Protein AF-A0A344J7P1-F1 (afdb_monomer)

Nearest PDB structures (foldseek):
  7aal-assembly1_B  TM=1.436E-01  e=4.044E+00  Homo sapiens
  2efl-assembly1_A-2  TM=1.729E-01  e=7.482E+00  Homo sapiens

Foldseek 3Di:
DDDDDDDDPVLVVLLVVLVVLLLVLLLVCLVVVFLQSLLVSVLSVLCNVLSVVVSVVPVVSVVVSVVSNVVSVVCSVPLVSLVCSLCVLLVVLLVLLCLQVVQLDPPHQGLQLLLVCLLVVHPSVPPDPVVSVVSSVVSVVSSVLSVVLSVVSLLLQQQEPPSHDCNVVVHHHPHHDYSNVSSCCRSPVSVVVVVVVVVVVVVVVCVVPPPSAPDVVRVVVSSPVSDPVCVVVSRD

Mean predicted aligned error: 6.34 Å

Secondary structure (DSSP, 8-state):
-PPPPPPPHHHHHHHHHHHHHHHHHHHHHHHTT-HHHHHHHHHHHHHHHHHHHHHTT-HHHHHHHHHHHHHHHHTTT-THHHHHHHHHHHHHHHHHHHHHHGGGSTTSPPHHHHHHHHHHTS-GGGS-HHHHHHHHHHHHHHHHHHHHHHHHHHHHHHHEETTSHHHHTT---SS-EEHHHHHHIIIIIHHHHHHHHHHHHHHHHHHHSTTS-S-HHHHHHHHHTTHHHHHHHTT-

Solvent-accessible surface area (backbone atoms only — not comparable to full-atom values): 12633 Å² total; per-residue (Å²): 134,83,82,75,79,77,80,55,74,66,62,68,51,45,47,61,52,32,53,51,48,23,46,54,29,44,43,47,13,54,68,70,70,33,44,53,43,32,31,49,21,55,49,32,48,52,47,48,75,34,46,65,46,46,72,66,64,35,65,69,44,51,49,52,51,51,52,50,51,50,52,35,63,74,40,23,88,38,76,66,51,56,53,54,65,55,43,45,58,26,54,52,26,46,50,51,17,48,62,36,45,61,21,68,40,89,98,46,71,22,49,46,32,51,53,50,17,62,72,67,75,43,62,64,89,72,46,55,70,68,58,46,51,50,25,41,52,49,30,51,50,51,19,49,50,24,45,52,51,18,51,50,44,45,50,42,33,34,20,16,39,80,83,11,54,29,46,74,70,75,38,83,48,94,64,71,39,47,45,58,62,40,38,48,44,64,68,45,46,52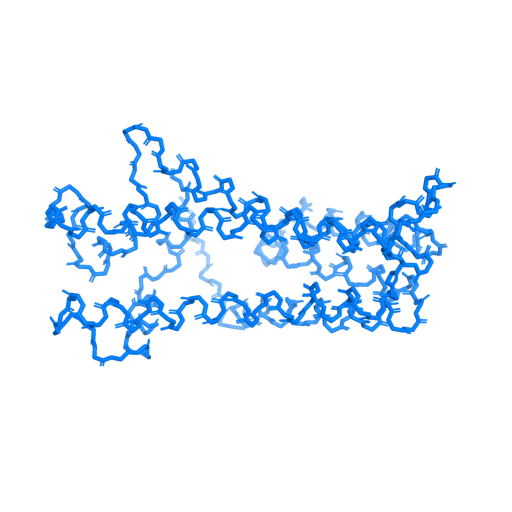,57,51,51,54,51,48,53,51,52,56,47,50,54,50,47,50,70,76,47,68,88,76,61,90,46,71,67,54,48,53,52,54,60,63,68,58,44,76,66,50,68,70,49,63,82,111

Structure (mmCIF, N/CA/C/O backbone):
data_AF-A0A344J7P1-F1
#
_entry.id   AF-A0A344J7P1-F1
#
loop_
_atom_site.group_PDB
_atom_site.id
_atom_site.type_symbol
_atom_site.label_atom_id
_atom_site.label_alt_id
_atom_site.lab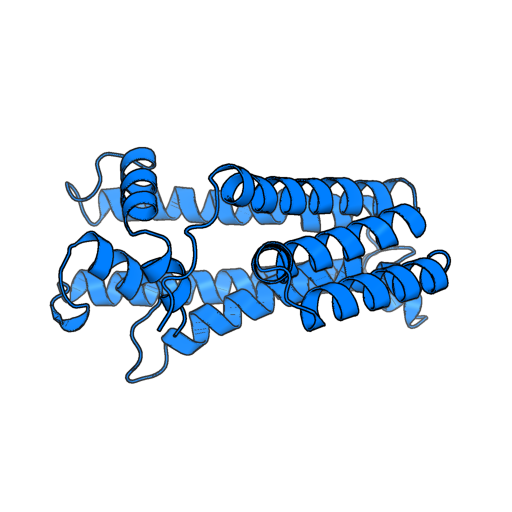el_comp_id
_atom_site.label_asym_id
_atom_site.label_entity_id
_atom_site.label_seq_id
_atom_site.pdbx_PDB_ins_code
_atom_site.Cartn_x
_atom_site.Cartn_y
_atom_site.Cartn_z
_atom_site.occupancy
_atom_site.B_iso_or_equiv
_atom_site.auth_seq_id
_atom_site.auth_comp_id
_atom_site.auth_asym_id
_atom_site.auth_atom_id
_atom_site.pdbx_PDB_model_num
ATOM 1 N N . MET A 1 1 ? 15.881 15.958 27.135 1.00 39.41 1 MET A N 1
ATOM 2 C CA . MET A 1 1 ? 15.156 15.299 26.023 1.00 39.41 1 MET A CA 1
ATOM 3 C C . MET A 1 1 ? 14.407 16.385 25.243 1.00 39.41 1 MET A C 1
ATOM 5 O O . MET A 1 1 ? 13.378 16.839 25.716 1.00 39.41 1 MET A O 1
ATOM 9 N N . LYS A 1 2 ? 14.968 16.926 24.145 1.00 41.72 2 LYS A N 1
ATOM 10 C CA . LYS A 1 2 ? 14.331 18.032 23.392 1.00 41.72 2 LYS A CA 1
ATOM 11 C C . LYS A 1 2 ? 13.027 17.536 22.754 1.00 41.72 2 LYS A C 1
ATOM 13 O O . LYS A 1 2 ? 13.055 16.536 22.033 1.00 41.72 2 LYS A O 1
ATOM 18 N N . ALA A 1 3 ? 11.915 18.222 23.028 1.00 46.69 3 ALA A N 1
ATOM 19 C CA . ALA A 1 3 ? 10.635 17.983 22.370 1.00 46.69 3 ALA A CA 1
ATOM 20 C C . ALA A 1 3 ? 10.842 18.036 20.850 1.00 46.69 3 ALA A C 1
ATOM 22 O O . ALA A 1 3 ? 11.413 18.994 20.326 1.00 46.69 3 ALA A O 1
ATOM 23 N N . ARG A 1 4 ? 10.468 16.963 20.145 1.00 61.25 4 ARG A N 1
ATOM 24 C CA . ARG A 1 4 ? 10.557 16.945 18.682 1.00 61.25 4 ARG A CA 1
ATOM 25 C C . ARG A 1 4 ? 9.504 17.917 18.147 1.00 61.25 4 ARG A C 1
ATOM 27 O O . ARG A 1 4 ? 8.363 17.809 18.586 1.00 61.25 4 ARG A O 1
ATOM 34 N N . PRO A 1 5 ? 9.856 18.826 17.224 1.00 62.16 5 PRO A N 1
ATOM 35 C CA . PRO A 1 5 ? 8.881 19.728 16.632 1.00 62.16 5 PRO A CA 1
ATOM 36 C C . PRO A 1 5 ? 7.783 18.913 15.944 1.00 62.16 5 PRO A C 1
ATOM 38 O O . PRO A 1 5 ? 8.077 17.972 15.196 1.00 62.16 5 PRO A O 1
ATOM 41 N N . GLU A 1 6 ? 6.531 19.266 16.232 1.00 63.25 6 GLU A N 1
ATOM 42 C CA . GLU A 1 6 ? 5.363 18.723 15.542 1.00 63.25 6 GLU A CA 1
ATOM 43 C C . GLU A 1 6 ? 5.517 18.974 14.031 1.00 63.25 6 GLU A C 1
ATOM 45 O O . GLU A 1 6 ? 5.940 20.063 13.620 1.00 63.25 6 GLU A O 1
ATOM 50 N N . PRO A 1 7 ? 5.261 17.969 13.177 1.00 64.56 7 PRO A N 1
ATOM 51 C CA . PRO A 1 7 ? 5.369 18.147 11.741 1.00 64.56 7 PRO A CA 1
ATOM 52 C C . PRO A 1 7 ? 4.341 19.190 11.267 1.00 64.56 7 PRO A C 1
ATOM 54 O O . PRO A 1 7 ? 3.175 19.119 11.656 1.00 64.56 7 PRO A O 1
ATOM 57 N N . PRO A 1 8 ? 4.736 20.148 10.415 1.00 73.62 8 PRO A N 1
ATOM 58 C CA . PRO A 1 8 ? 3.830 21.174 9.917 1.00 73.62 8 PRO A CA 1
ATOM 59 C C . PRO A 1 8 ? 2.727 20.558 9.045 1.00 73.62 8 PRO A C 1
ATOM 61 O O . PRO A 1 8 ? 2.934 19.529 8.400 1.00 73.62 8 PRO A O 1
ATOM 64 N N . GLY A 1 9 ? 1.559 21.207 8.986 1.00 71.06 9 GLY A N 1
ATOM 65 C CA . GLY A 1 9 ? 0.369 20.678 8.300 1.00 71.06 9 GLY A CA 1
ATOM 66 C C . GLY A 1 9 ? 0.580 20.322 6.822 1.00 71.06 9 GLY A C 1
ATOM 67 O O . GLY A 1 9 ? 0.007 19.353 6.333 1.00 71.06 9 GLY A O 1
ATOM 68 N N . TRP A 1 10 ? 1.475 21.017 6.114 1.00 73.50 10 TRP A N 1
ATOM 69 C CA . TRP A 1 10 ? 1.819 20.678 4.728 1.00 73.50 10 TRP A CA 1
ATOM 70 C C . TRP A 1 10 ? 2.570 19.343 4.602 1.00 73.50 10 TRP A C 1
ATOM 72 O O . TRP A 1 10 ? 2.461 18.676 3.576 1.00 73.50 10 TRP A O 1
ATOM 82 N N . LEU A 1 11 ? 3.278 18.891 5.644 1.00 76.56 11 LEU A N 1
ATOM 83 C CA . LEU A 1 11 ? 3.931 17.580 5.655 1.00 76.56 11 LEU A CA 1
ATOM 84 C C . LEU A 1 11 ? 2.893 16.447 5.656 1.00 76.56 11 LEU A C 1
ATOM 86 O O . LEU A 1 11 ? 3.126 15.381 5.082 1.00 76.56 11 LEU A O 1
ATOM 90 N N . ALA A 1 12 ? 1.732 16.687 6.275 1.00 75.12 12 ALA A N 1
ATOM 91 C CA . ALA A 1 12 ? 0.603 15.767 6.226 1.00 75.12 12 ALA A CA 1
ATOM 92 C C . ALA A 1 12 ? 0.003 15.680 4.812 1.00 75.12 12 ALA A C 1
ATOM 94 O O . ALA A 1 12 ? -0.417 14.599 4.408 1.00 75.12 12 ALA A O 1
ATOM 95 N N . ALA A 1 13 ? 0.037 16.775 4.042 1.00 82.19 13 ALA A N 1
ATOM 96 C CA . ALA A 1 13 ? -0.379 16.806 2.637 1.00 82.19 13 ALA A CA 1
ATOM 97 C C . ALA A 1 13 ? 0.687 16.243 1.673 1.00 82.19 13 ALA A C 1
ATOM 99 O O . ALA A 1 13 ? 0.345 15.686 0.635 1.00 82.19 13 ALA A O 1
ATOM 100 N N . ALA A 1 14 ? 1.975 16.315 2.021 1.00 86.31 14 ALA A N 1
ATOM 101 C CA . ALA A 1 14 ? 3.061 15.842 1.161 1.00 86.31 14 ALA A CA 1
ATOM 102 C C . ALA A 1 14 ? 2.976 14.335 0.862 1.00 86.31 14 ALA A C 1
ATOM 104 O O . ALA A 1 14 ? 3.164 13.918 -0.275 1.00 86.31 14 ALA A O 1
ATOM 105 N N . ARG A 1 15 ? 2.651 13.502 1.858 1.00 87.12 15 ARG A N 1
ATOM 106 C CA . ARG A 1 15 ? 2.538 12.042 1.677 1.00 87.12 15 ARG A CA 1
ATOM 107 C C . ARG A 1 15 ? 1.449 11.620 0.681 1.00 87.12 15 ARG A C 1
ATOM 109 O O . ARG A 1 15 ? 1.777 10.866 -0.231 1.00 87.12 15 ARG A O 1
ATOM 116 N N . PRO A 1 16 ? 0.182 12.060 0.810 1.00 87.19 16 PRO A N 1
ATOM 117 C CA . PRO A 1 16 ? -0.841 11.706 -0.168 1.00 87.19 16 PRO A CA 1
ATOM 118 C C . PRO A 1 16 ? -0.528 12.272 -1.557 1.00 87.19 16 PRO A C 1
ATOM 120 O O . PRO A 1 16 ? -0.768 11.578 -2.538 1.00 87.19 16 PRO A O 1
ATOM 123 N N . LEU A 1 17 ? 0.078 13.463 -1.658 1.00 91.25 17 LEU A N 1
ATOM 124 C CA . LEU A 1 17 ? 0.522 14.015 -2.943 1.00 91.25 17 LEU A CA 1
ATOM 125 C C . LEU A 1 17 ? 1.617 13.162 -3.595 1.00 91.25 17 LEU A C 1
ATOM 127 O O . LEU A 1 17 ? 1.529 12.869 -4.782 1.00 91.25 17 LEU A O 1
ATOM 131 N N . LEU A 1 18 ? 2.618 12.716 -2.829 1.00 92.00 18 LEU A N 1
ATOM 132 C CA . LEU A 1 18 ? 3.673 11.824 -3.320 1.00 92.00 18 LEU A CA 1
ATOM 133 C C . LEU A 1 18 ? 3.117 10.455 -3.729 1.00 92.00 18 LEU A C 1
ATOM 135 O O . LEU A 1 18 ? 3.505 9.929 -4.767 1.00 92.00 18 LEU A O 1
ATOM 139 N N . ALA A 1 19 ? 2.193 9.892 -2.946 1.00 89.19 19 ALA A N 1
ATOM 140 C CA . ALA A 1 19 ? 1.541 8.626 -3.273 1.00 89.19 19 ALA A CA 1
ATOM 141 C C . ALA A 1 19 ? 0.696 8.736 -4.552 1.00 89.19 19 ALA A C 1
ATOM 143 O O . ALA A 1 19 ? 0.773 7.869 -5.419 1.00 89.19 19 ALA A O 1
ATOM 144 N N . PHE A 1 20 ? -0.064 9.823 -4.700 1.00 90.38 20 PHE A N 1
ATOM 145 C CA . PHE A 1 20 ? -0.838 10.093 -5.908 1.00 90.38 20 PHE A CA 1
ATOM 146 C C . PHE A 1 20 ? 0.067 10.340 -7.121 1.00 90.38 20 PHE A C 1
ATOM 148 O O . PHE A 1 20 ? -0.150 9.763 -8.183 1.00 90.38 20 PHE A O 1
ATOM 155 N N . GLY A 1 21 ? 1.133 11.126 -6.949 1.00 92.19 21 GLY A N 1
ATOM 156 C CA . GLY A 1 21 ? 2.149 11.348 -7.974 1.00 92.19 21 GLY A CA 1
ATOM 157 C C . GLY A 1 21 ? 2.799 10.043 -8.427 1.00 92.19 21 GLY A C 1
ATOM 158 O O . GLY A 1 21 ? 2.928 9.815 -9.625 1.00 92.19 21 GLY A O 1
ATOM 159 N N . TYR A 1 22 ? 3.130 9.148 -7.490 1.00 90.69 22 TYR A N 1
ATOM 160 C CA . TYR A 1 22 ? 3.624 7.811 -7.808 1.00 90.69 22 TYR A CA 1
ATOM 161 C C . TYR A 1 22 ? 2.632 7.029 -8.676 1.00 90.69 22 TYR A C 1
ATOM 163 O O . TYR A 1 22 ? 3.050 6.486 -9.694 1.00 90.69 22 TYR A O 1
ATOM 171 N N . LEU A 1 23 ? 1.340 6.998 -8.331 1.00 89.75 23 LEU A N 1
ATOM 172 C CA . LEU A 1 23 ? 0.332 6.272 -9.115 1.00 89.75 23 LEU A CA 1
ATOM 173 C C . LEU A 1 23 ? 0.218 6.805 -10.544 1.00 89.75 23 LEU A C 1
ATOM 175 O O . LEU A 1 23 ? 0.255 6.027 -11.500 1.00 89.75 23 LEU A O 1
ATOM 179 N N . CYS A 1 24 ? 0.154 8.127 -10.695 1.00 89.88 24 CYS A N 1
ATOM 180 C CA . CYS A 1 24 ? 0.097 8.776 -11.999 1.00 89.88 24 CYS A CA 1
ATOM 181 C C . CYS A 1 24 ? 1.362 8.504 -12.821 1.00 89.88 24 CYS A C 1
ATOM 183 O O . CYS A 1 24 ? 1.267 8.103 -13.980 1.00 89.88 24 CYS A O 1
ATOM 185 N N . CYS A 1 25 ? 2.549 8.665 -12.227 1.00 91.38 25 CYS A N 1
ATOM 186 C CA . CYS A 1 25 ? 3.815 8.404 -12.907 1.00 91.38 25 CYS A CA 1
ATOM 187 C C . CYS A 1 25 ? 4.002 6.918 -13.227 1.00 91.38 25 CYS A C 1
ATOM 189 O O . CYS A 1 25 ? 4.492 6.601 -14.302 1.00 91.38 25 CYS A O 1
ATOM 191 N N . SER A 1 26 ? 3.591 6.004 -12.349 1.00 88.25 26 SER A N 1
ATOM 192 C CA . SER A 1 26 ? 3.668 4.561 -12.594 1.00 88.25 26 SER A CA 1
ATOM 193 C C . SER A 1 26 ? 2.771 4.162 -13.764 1.00 88.25 26 SER A C 1
ATOM 195 O O . SER A 1 26 ? 3.213 3.461 -14.671 1.00 88.25 26 SER A O 1
ATOM 197 N N . HIS A 1 27 ? 1.538 4.679 -13.810 1.00 87.56 27 HIS A N 1
ATOM 198 C CA . HIS A 1 27 ? 0.636 4.438 -14.933 1.00 87.56 27 HIS A CA 1
ATOM 199 C C . HIS A 1 27 ? 1.173 5.037 -16.240 1.00 87.56 27 HIS A C 1
ATOM 201 O O . HIS A 1 27 ? 1.233 4.344 -17.255 1.00 87.56 27 HIS A O 1
ATOM 207 N N . ALA A 1 28 ? 1.632 6.292 -16.206 1.00 88.38 28 ALA A N 1
ATOM 208 C CA . ALA A 1 28 ? 2.216 6.967 -17.362 1.00 88.38 28 ALA A CA 1
ATOM 209 C C . ALA A 1 28 ? 3.486 6.264 -17.868 1.00 88.38 28 ALA A C 1
ATOM 211 O O . ALA A 1 28 ? 3.668 6.121 -19.073 1.00 88.38 28 ALA A O 1
ATOM 212 N N . ALA A 1 29 ? 4.346 5.777 -16.970 1.00 89.12 29 ALA A N 1
ATOM 213 C CA . ALA A 1 29 ? 5.548 5.035 -17.333 1.00 89.12 29 ALA A CA 1
ATOM 214 C C . ALA A 1 29 ? 5.214 3.785 -18.147 1.00 89.12 29 ALA A C 1
ATOM 216 O O . ALA A 1 29 ? 5.859 3.526 -19.160 1.00 89.12 29 ALA A O 1
ATOM 217 N N . THR A 1 30 ? 4.188 3.043 -17.730 1.00 85.88 30 THR A N 1
ATOM 218 C CA . THR A 1 30 ? 3.721 1.859 -18.451 1.00 85.88 30 THR A CA 1
ATOM 219 C C . THR A 1 30 ? 3.046 2.223 -19.769 1.00 85.88 30 THR A C 1
ATOM 221 O O . THR A 1 30 ? 3.335 1.606 -20.787 1.00 85.88 30 THR A O 1
ATOM 224 N N . HIS A 1 31 ? 2.185 3.242 -19.773 1.00 85.31 31 HIS A N 1
ATOM 225 C CA . HIS A 1 31 ? 1.448 3.652 -20.967 1.00 85.31 31 HIS A CA 1
ATOM 226 C C . HIS A 1 31 ? 2.366 4.186 -22.077 1.00 85.31 31 HIS A C 1
ATOM 228 O O . HIS A 1 31 ? 2.200 3.831 -23.239 1.00 85.31 31 HIS A O 1
ATOM 234 N N . PHE A 1 32 ? 3.367 4.996 -21.719 1.00 86.62 32 PHE A N 1
ATOM 235 C CA . PHE A 1 32 ? 4.327 5.570 -22.666 1.00 86.62 32 PHE A CA 1
ATOM 236 C C . PHE A 1 32 ? 5.586 4.710 -22.868 1.00 86.62 32 PHE A C 1
ATOM 238 O O . PHE A 1 32 ? 6.493 5.131 -23.582 1.00 86.62 32 PHE A O 1
ATOM 245 N N . GLY A 1 33 ? 5.697 3.552 -22.203 1.00 83.19 33 GLY A N 1
ATOM 246 C CA . GLY A 1 33 ? 6.897 2.706 -22.247 1.00 83.19 33 GLY A CA 1
ATOM 247 C C . GLY A 1 33 ? 8.177 3.407 -21.763 1.00 83.19 33 GLY A C 1
ATOM 248 O O . GLY A 1 33 ? 9.277 3.062 -22.189 1.00 83.19 33 GLY A O 1
ATOM 249 N N . SER A 1 34 ? 8.058 4.423 -20.901 1.00 87.44 34 SER A N 1
ATOM 250 C CA . SER A 1 34 ? 9.176 5.291 -20.521 1.00 87.44 34 SER A CA 1
ATOM 251 C C . SER A 1 34 ? 9.846 4.841 -19.225 1.00 87.44 34 SER A C 1
ATOM 253 O O . SER A 1 34 ? 9.332 5.046 -18.121 1.00 87.44 34 SER A O 1
ATOM 255 N N . THR A 1 35 ? 11.063 4.312 -19.340 1.00 85.62 35 THR A N 1
ATOM 256 C CA . THR A 1 35 ? 11.903 3.920 -18.196 1.00 85.62 35 THR A CA 1
ATOM 257 C C . THR A 1 35 ? 12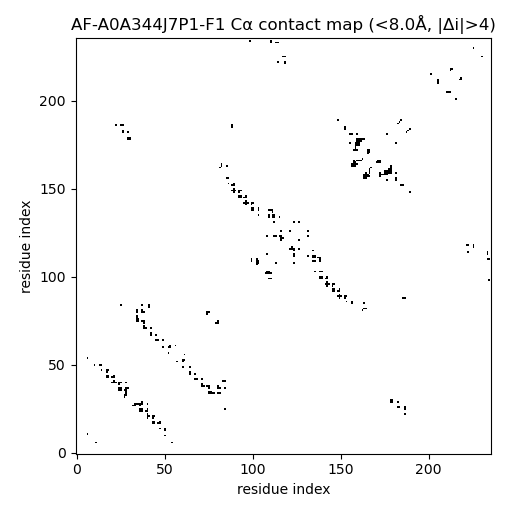.338 5.113 -17.338 1.00 85.62 35 THR A C 1
ATOM 259 O O . THR A 1 35 ? 12.546 4.968 -16.135 1.00 85.62 35 THR A O 1
ATOM 262 N N . ARG A 1 36 ? 12.392 6.324 -17.910 1.00 88.94 36 ARG A N 1
ATOM 263 C CA . ARG A 1 36 ? 12.688 7.564 -17.170 1.00 88.94 36 ARG A CA 1
ATOM 264 C C . ARG A 1 36 ? 11.538 7.969 -16.254 1.00 88.94 36 ARG A C 1
ATOM 266 O O . ARG A 1 36 ? 11.771 8.284 -15.089 1.00 88.94 36 ARG A O 1
ATOM 273 N N . ILE A 1 37 ? 10.300 7.913 -16.756 1.00 90.62 37 ILE A N 1
ATOM 274 C CA . ILE A 1 37 ? 9.109 8.134 -15.922 1.00 90.62 37 ILE A CA 1
ATOM 275 C C . ILE A 1 37 ? 9.033 7.037 -14.853 1.00 90.62 37 ILE A C 1
ATOM 277 O O . ILE A 1 37 ? 8.718 7.329 -13.701 1.00 90.62 37 ILE A O 1
ATOM 281 N N . ALA A 1 38 ? 9.408 5.798 -15.194 1.00 88.31 38 ALA A N 1
ATOM 282 C CA . ALA A 1 38 ? 9.476 4.712 -14.224 1.00 88.31 38 ALA A CA 1
ATOM 283 C C . ALA A 1 38 ? 10.492 4.986 -13.104 1.00 88.31 38 ALA A C 1
ATOM 285 O O . ALA A 1 38 ? 10.178 4.815 -11.927 1.00 88.31 38 ALA A O 1
ATOM 286 N N . ALA A 1 39 ? 11.686 5.472 -13.453 1.00 89.00 39 ALA A N 1
ATOM 287 C CA . ALA A 1 39 ? 12.720 5.842 -12.491 1.00 89.00 39 ALA A CA 1
ATOM 288 C C . ALA A 1 39 ? 12.232 6.961 -11.561 1.00 89.00 39 ALA A C 1
ATOM 290 O O . ALA A 1 39 ? 12.411 6.889 -10.345 1.00 89.00 39 ALA A O 1
ATOM 291 N N . PHE A 1 40 ? 11.542 7.959 -12.120 1.00 93.06 40 PHE A N 1
ATOM 292 C CA . PHE A 1 40 ? 10.931 9.029 -11.341 1.00 93.06 40 PHE A CA 1
ATOM 293 C C . PHE A 1 40 ? 9.831 8.509 -10.405 1.00 93.06 40 PHE A C 1
ATOM 295 O O . PHE A 1 40 ? 9.816 8.868 -9.231 1.00 93.06 40 PHE A O 1
ATOM 302 N N . ALA A 1 41 ? 8.967 7.600 -10.866 1.00 91.62 41 ALA A N 1
ATOM 303 C CA . ALA A 1 41 ? 7.951 6.965 -10.027 1.00 91.62 41 ALA A CA 1
ATOM 304 C C . ALA A 1 41 ? 8.580 6.215 -8.836 1.00 91.62 41 ALA A C 1
ATOM 306 O O . ALA A 1 41 ? 8.139 6.377 -7.697 1.00 91.62 41 ALA A O 1
ATOM 307 N N . VAL A 1 42 ? 9.658 5.456 -9.061 1.00 89.88 42 VAL A N 1
ATOM 308 C CA . VAL A 1 42 ? 10.406 4.796 -7.976 1.00 89.88 42 VAL A CA 1
ATOM 309 C C . VAL A 1 42 ? 11.023 5.825 -7.022 1.00 89.88 42 VAL A C 1
ATOM 311 O O . VAL A 1 42 ? 10.969 5.647 -5.804 1.00 89.88 42 VAL A O 1
ATOM 314 N N . PHE A 1 43 ? 11.550 6.938 -7.537 1.00 92.50 43 PHE A N 1
ATOM 315 C CA . PHE A 1 43 ? 12.080 8.017 -6.702 1.00 92.50 43 PHE A CA 1
ATOM 316 C C . PHE A 1 43 ? 11.001 8.652 -5.810 1.00 92.50 43 PHE A C 1
ATOM 318 O O . PHE A 1 43 ? 11.257 8.922 -4.636 1.00 92.50 43 PHE A O 1
ATOM 325 N N . LEU A 1 44 ? 9.772 8.818 -6.310 1.00 93.50 44 LEU A N 1
ATOM 326 C CA . LEU A 1 44 ? 8.643 9.301 -5.506 1.00 93.50 44 LEU A CA 1
ATOM 327 C C . LEU A 1 44 ? 8.332 8.371 -4.325 1.00 93.50 44 LEU A C 1
ATOM 329 O O . LEU A 1 44 ? 8.024 8.863 -3.239 1.00 93.50 44 LEU A O 1
ATOM 333 N N . ILE A 1 45 ? 8.486 7.050 -4.481 1.00 90.06 45 ILE A N 1
ATOM 334 C CA . ILE A 1 45 ? 8.375 6.100 -3.360 1.00 90.06 45 ILE A CA 1
ATOM 335 C C . ILE A 1 45 ? 9.485 6.337 -2.335 1.00 90.06 45 ILE A C 1
ATOM 337 O O . ILE A 1 45 ? 9.210 6.364 -1.136 1.00 90.06 45 ILE A O 1
ATOM 341 N N . VAL A 1 46 ? 10.730 6.540 -2.772 1.00 91.25 46 VAL A N 1
ATOM 342 C CA . VAL A 1 46 ? 11.846 6.835 -1.856 1.00 91.25 46 VAL A CA 1
ATOM 343 C C . VAL A 1 46 ? 11.545 8.093 -1.038 1.00 91.25 46 VAL A C 1
ATOM 345 O O . VAL A 1 46 ? 11.659 8.073 0.189 1.00 91.25 46 VAL A O 1
ATOM 348 N N . LEU A 1 47 ? 11.074 9.161 -1.687 1.00 93.00 47 LEU A N 1
ATOM 349 C CA . LEU A 1 47 ? 10.664 10.393 -1.009 1.00 93.00 47 LEU A CA 1
ATOM 350 C C . LEU A 1 47 ? 9.479 10.172 -0.061 1.00 93.00 47 LEU A C 1
ATOM 352 O O . LEU A 1 47 ? 9.464 10.728 1.040 1.00 93.00 47 LEU A O 1
ATOM 356 N N . LEU A 1 48 ? 8.505 9.345 -0.448 1.00 90.62 48 LEU A N 1
ATOM 357 C CA . LEU A 1 48 ? 7.353 8.989 0.382 1.00 90.62 48 LEU A CA 1
ATOM 358 C C . LEU A 1 48 ? 7.787 8.256 1.663 1.00 90.62 48 LEU A C 1
ATOM 360 O O . LEU A 1 48 ? 7.340 8.596 2.760 1.00 90.62 48 LEU A O 1
ATOM 364 N N . LEU A 1 49 ? 8.695 7.284 1.547 1.00 89.38 49 LEU A N 1
ATOM 365 C CA . LEU A 1 49 ? 9.224 6.527 2.685 1.00 89.38 49 LEU A CA 1
ATOM 366 C C . LEU A 1 49 ? 10.107 7.396 3.591 1.00 89.38 49 LEU A C 1
ATOM 368 O O . LEU A 1 49 ? 10.077 7.263 4.817 1.00 89.38 49 LEU A O 1
ATOM 372 N N . LEU A 1 50 ? 10.865 8.325 3.004 1.00 91.25 50 LEU A N 1
ATOM 373 C CA . LEU A 1 50 ? 11.806 9.185 3.718 1.00 91.25 50 LEU A CA 1
ATOM 374 C C . LEU A 1 50 ? 11.236 10.560 4.089 1.00 91.25 50 LEU A C 1
ATOM 376 O O . LEU A 1 50 ? 11.960 11.368 4.665 1.00 91.25 50 LEU A O 1
ATOM 380 N N . THR A 1 51 ? 9.945 10.830 3.867 1.00 88.44 51 THR A N 1
ATOM 381 C CA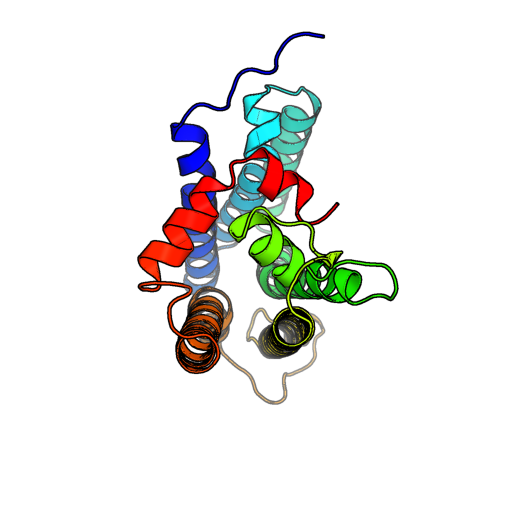 . THR A 1 51 ? 9.350 12.165 4.088 1.00 88.44 51 THR A CA 1
ATOM 382 C C . THR A 1 51 ? 9.623 12.698 5.500 1.00 88.44 51 THR A C 1
ATOM 384 O O . THR A 1 51 ? 10.029 13.842 5.688 1.00 88.44 51 THR A O 1
ATOM 387 N N . GLN A 1 52 ? 9.439 11.857 6.523 1.00 84.75 52 GLN A N 1
ATOM 388 C CA . GLN A 1 52 ? 9.643 12.248 7.921 1.00 84.75 52 GLN A CA 1
ATOM 389 C C . GLN A 1 52 ? 11.119 12.431 8.313 1.00 84.75 52 GLN A C 1
ATOM 391 O O . GLN A 1 52 ? 11.435 13.440 8.947 1.00 84.75 52 GLN A O 1
ATOM 396 N N . PRO A 1 53 ? 12.044 11.501 8.014 1.00 87.81 53 PRO A N 1
ATOM 397 C CA . PRO A 1 53 ? 13.449 11.718 8.338 1.00 87.81 53 PRO A CA 1
ATOM 398 C C . PRO A 1 53 ? 14.106 12.819 7.481 1.00 87.81 53 PRO A C 1
ATOM 400 O O . PRO A 1 53 ? 15.001 13.491 7.993 1.00 87.81 53 PRO A O 1
ATOM 403 N N . LEU A 1 54 ? 13.629 13.072 6.254 1.00 88.69 54 LEU A N 1
ATOM 404 C CA . LEU A 1 54 ? 14.035 14.222 5.432 1.00 88.69 54 LEU A CA 1
ATOM 405 C C . LEU A 1 54 ? 13.581 15.548 6.038 1.00 88.69 54 LEU A C 1
ATOM 407 O O . LEU A 1 54 ? 14.373 16.482 6.124 1.00 88.69 54 LEU A O 1
ATOM 411 N N . TRP A 1 55 ? 12.347 15.609 6.547 1.00 86.19 55 TRP A N 1
ATOM 412 C CA . TRP A 1 55 ? 11.871 16.764 7.309 1.00 86.19 55 TRP A CA 1
ATOM 413 C C . TRP A 1 55 ? 12.751 17.054 8.526 1.00 86.19 55 TRP A C 1
ATOM 415 O O . TRP A 1 55 ? 13.123 18.192 8.792 1.00 86.19 55 TRP A O 1
ATOM 425 N N . GLN A 1 56 ? 13.154 16.000 9.233 1.00 86.94 56 GLN A N 1
ATOM 426 C CA . GLN A 1 56 ? 14.072 16.097 10.367 1.00 86.94 56 GLN A CA 1
ATOM 427 C C . GLN A 1 56 ? 15.533 16.335 9.950 1.00 86.94 56 GLN A C 1
ATOM 429 O O . GLN A 1 56 ? 16.407 16.295 10.814 1.00 86.94 56 GLN A O 1
ATOM 434 N N . ARG A 1 57 ? 15.807 16.541 8.651 1.00 87.44 57 ARG A N 1
ATOM 435 C CA . ARG A 1 57 ? 17.139 16.739 8.058 1.00 87.44 57 ARG A CA 1
ATOM 436 C C . ARG A 1 57 ? 18.164 15.711 8.530 1.00 87.44 57 ARG A C 1
ATOM 438 O O . ARG A 1 57 ? 19.332 16.025 8.747 1.00 87.44 57 ARG A O 1
ATOM 445 N N . ARG A 1 58 ? 17.730 14.464 8.726 1.00 89.25 58 ARG A N 1
ATOM 446 C CA . ARG A 1 58 ? 18.640 13.408 9.165 1.00 89.25 58 ARG A CA 1
ATOM 447 C C . ARG A 1 58 ? 19.643 13.134 8.052 1.00 89.25 58 ARG A C 1
ATOM 449 O O . ARG A 1 58 ? 19.232 12.783 6.948 1.00 89.25 58 ARG A O 1
ATOM 456 N N . ALA A 1 59 ? 20.935 13.238 8.365 1.00 90.56 59 ALA A N 1
ATOM 457 C CA . ALA A 1 59 ? 22.014 13.049 7.395 1.00 90.56 59 ALA A CA 1
ATOM 458 C C . ALA A 1 59 ? 21.871 11.726 6.626 1.00 90.56 59 ALA A C 1
ATOM 460 O O . ALA A 1 59 ? 21.908 11.730 5.403 1.00 90.56 59 ALA A O 1
ATOM 461 N N . TRP A 1 60 ? 21.558 10.625 7.319 1.00 91.75 60 TRP A N 1
ATOM 462 C CA . TRP A 1 60 ? 21.348 9.327 6.670 1.00 91.75 60 TRP A CA 1
ATOM 463 C C . TRP A 1 60 ? 20.205 9.334 5.645 1.00 91.75 60 TRP A C 1
ATOM 465 O O . TRP A 1 60 ? 20.304 8.669 4.622 1.00 91.75 60 TRP A O 1
ATOM 475 N N . ALA A 1 61 ? 19.125 10.087 5.875 1.00 92.06 61 ALA A N 1
ATOM 476 C CA . ALA A 1 61 ? 17.999 10.134 4.944 1.00 92.06 61 ALA A CA 1
ATOM 477 C C . ALA A 1 61 ? 18.328 10.969 3.706 1.00 92.06 61 ALA A C 1
ATOM 479 O O . ALA A 1 61 ? 17.922 10.608 2.602 1.00 92.06 61 ALA A O 1
ATOM 480 N N . LEU A 1 62 ? 19.106 12.041 3.878 1.00 92.19 62 LEU A N 1
ATOM 481 C CA . LEU A 1 62 ? 19.658 12.810 2.764 1.00 92.19 62 LEU A CA 1
ATOM 482 C C . LEU A 1 62 ? 20.612 11.945 1.935 1.00 92.19 62 LEU A C 1
ATOM 484 O O . LEU A 1 62 ? 20.474 11.896 0.717 1.00 92.19 62 LEU A O 1
ATOM 488 N N . SER A 1 63 ? 21.502 11.193 2.590 1.00 91.94 63 SER A N 1
ATOM 489 C CA . SER A 1 63 ? 22.418 10.263 1.926 1.00 91.94 63 SER A CA 1
ATOM 490 C C . SER A 1 63 ? 21.672 9.182 1.147 1.00 91.94 63 SER A C 1
ATOM 492 O O . SER A 1 63 ? 21.954 9.001 -0.032 1.00 91.94 63 SER A O 1
ATOM 494 N N . ILE A 1 64 ? 20.677 8.509 1.745 1.00 92.06 64 ILE A N 1
ATOM 495 C CA . ILE A 1 64 ? 19.869 7.505 1.028 1.00 92.06 64 ILE A CA 1
ATOM 496 C C . ILE A 1 64 ? 19.141 8.140 -0.159 1.00 92.06 64 ILE A C 1
ATOM 498 O O . ILE A 1 64 ? 19.111 7.547 -1.230 1.00 92.06 64 ILE A O 1
ATOM 502 N N . THR A 1 65 ? 18.589 9.346 -0.005 1.00 93.31 65 THR A N 1
ATOM 503 C CA . THR A 1 65 ? 17.887 10.034 -1.101 1.00 93.31 65 THR A CA 1
ATOM 504 C C . THR A 1 65 ? 18.836 10.375 -2.249 1.00 93.31 65 THR A C 1
ATOM 506 O O . THR A 1 65 ? 18.496 10.138 -3.405 1.00 93.31 65 THR A O 1
ATOM 509 N N . ALA A 1 66 ? 20.036 10.877 -1.949 1.00 92.69 66 ALA A N 1
ATOM 510 C CA . ALA A 1 66 ? 21.050 11.187 -2.953 1.00 92.69 66 ALA A CA 1
ATOM 511 C C . ALA A 1 66 ? 21.558 9.922 -3.664 1.00 92.69 66 ALA A C 1
ATOM 513 O O . ALA A 1 66 ? 21.617 9.893 -4.891 1.00 92.69 66 ALA A O 1
ATOM 514 N N . ILE A 1 67 ? 21.855 8.859 -2.908 1.00 92.81 67 ILE A N 1
ATOM 515 C CA . ILE A 1 67 ? 22.291 7.566 -3.455 1.00 92.81 67 ILE A CA 1
ATOM 516 C C . ILE A 1 67 ? 21.194 6.962 -4.333 1.00 92.81 67 ILE A C 1
ATOM 518 O O . ILE A 1 67 ? 21.476 6.530 -5.446 1.00 92.81 67 ILE A O 1
ATOM 522 N N . ALA A 1 68 ? 19.941 6.968 -3.872 1.00 90.38 68 ALA A N 1
ATOM 523 C CA . ALA A 1 68 ? 18.812 6.475 -4.649 1.00 90.38 68 ALA A CA 1
ATOM 524 C C . ALA A 1 68 ? 18.608 7.295 -5.930 1.00 90.38 68 ALA A C 1
ATOM 526 O O . ALA A 1 68 ? 18.412 6.714 -6.991 1.00 90.38 68 ALA A O 1
ATOM 527 N N . GLY A 1 69 ? 18.703 8.626 -5.854 1.00 90.94 69 GLY A N 1
ATOM 528 C CA . GLY A 1 69 ? 18.619 9.502 -7.023 1.00 90.94 69 GLY A CA 1
ATOM 529 C C . GLY A 1 69 ? 19.721 9.218 -8.045 1.00 90.94 69 GLY A C 1
ATOM 530 O O . GLY A 1 69 ? 19.433 9.071 -9.231 1.00 90.94 69 GLY A O 1
ATOM 531 N N . LEU A 1 70 ? 20.967 9.060 -7.589 1.00 91.69 70 LEU A N 1
ATOM 532 C CA . LEU A 1 70 ? 22.100 8.720 -8.450 1.00 91.69 70 LEU A CA 1
ATOM 533 C C . LEU A 1 70 ? 21.944 7.327 -9.077 1.00 91.69 70 LEU A C 1
ATOM 535 O O . LEU A 1 70 ? 22.115 7.176 -10.285 1.00 91.69 70 LEU A O 1
ATOM 539 N N . ALA A 1 71 ? 21.570 6.322 -8.283 1.00 88.25 71 ALA A N 1
ATOM 540 C CA . ALA A 1 71 ? 21.340 4.965 -8.769 1.00 88.25 71 ALA A CA 1
ATOM 541 C C . ALA A 1 71 ? 20.225 4.929 -9.824 1.00 88.25 71 ALA A C 1
ATOM 543 O O . ALA A 1 71 ? 20.391 4.326 -10.880 1.00 88.25 71 ALA A O 1
ATOM 544 N N . LEU A 1 72 ? 19.110 5.625 -9.581 1.00 88.75 72 LEU A N 1
ATOM 545 C CA . LEU A 1 72 ? 17.999 5.717 -10.530 1.00 88.75 72 LEU A CA 1
ATOM 546 C C . LEU A 1 72 ? 18.376 6.494 -11.793 1.00 88.75 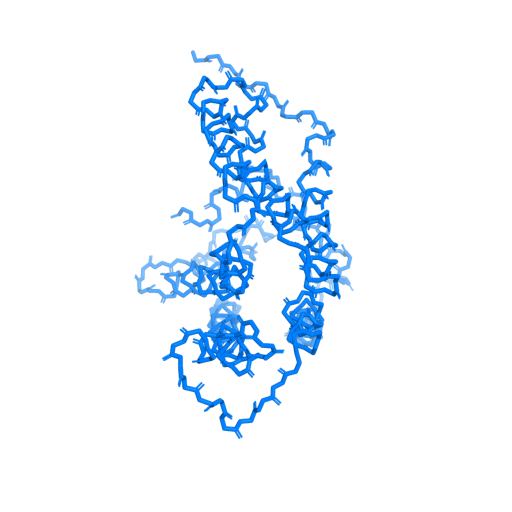72 LEU A C 1
ATOM 548 O O . LEU A 1 72 ? 17.943 6.120 -12.877 1.00 88.75 72 LEU A O 1
ATOM 552 N N . TRP A 1 73 ? 19.211 7.529 -11.684 1.00 88.25 73 TRP A N 1
ATOM 553 C CA . TRP A 1 73 ? 19.748 8.243 -12.842 1.00 88.25 73 TRP A CA 1
ATOM 554 C C . TRP A 1 73 ? 20.634 7.347 -13.717 1.00 88.25 73 TRP A C 1
ATOM 556 O O . TRP A 1 73 ? 20.510 7.351 -14.944 1.00 88.25 73 TRP A O 1
ATOM 566 N N . MET A 1 74 ? 21.500 6.548 -13.091 1.00 87.69 74 MET A N 1
ATOM 567 C CA . MET A 1 74 ? 22.360 5.592 -13.792 1.00 87.69 74 MET A CA 1
ATOM 568 C C . MET A 1 74 ? 21.560 4.455 -14.429 1.00 87.69 74 MET A C 1
ATOM 570 O O . MET A 1 74 ? 21.868 4.027 -15.537 1.00 87.69 74 MET A O 1
ATOM 574 N N . LEU A 1 75 ? 20.496 4.005 -13.764 1.00 85.19 75 LEU A N 1
ATOM 575 C CA . LEU A 1 75 ? 19.634 2.921 -14.227 1.00 85.19 75 LEU A CA 1
ATOM 576 C C . LEU A 1 75 ? 18.451 3.407 -15.078 1.00 85.19 75 LEU A C 1
ATOM 578 O O . LEU A 1 75 ? 17.623 2.595 -15.468 1.00 85.19 75 LEU A O 1
ATOM 582 N N . LYS A 1 76 ? 18.326 4.699 -15.398 1.00 82.56 76 LYS A N 1
ATOM 583 C CA . LYS A 1 76 ? 17.112 5.243 -16.044 1.00 82.56 76 LYS A CA 1
ATOM 584 C C . LYS A 1 76 ? 16.769 4.607 -17.396 1.00 82.56 76 LYS A C 1
ATOM 586 O O . LYS A 1 76 ? 15.619 4.675 -17.809 1.00 82.56 76 LYS A O 1
ATOM 591 N N . ASP A 1 77 ? 17.745 4.011 -18.075 1.00 81.50 77 ASP A N 1
ATOM 592 C CA . ASP A 1 77 ? 17.590 3.348 -19.378 1.00 81.50 77 ASP A CA 1
ATOM 593 C C . ASP A 1 77 ? 17.573 1.804 -19.233 1.00 81.50 77 ASP A C 1
ATOM 595 O O . ASP A 1 77 ? 17.532 1.060 -20.207 1.00 81.50 77 ASP A O 1
ATOM 599 N N . SER A 1 78 ? 17.586 1.307 -17.992 1.00 82.69 78 SER A N 1
ATOM 600 C CA . SER A 1 78 ? 17.640 -0.105 -17.622 1.00 82.69 78 SER A CA 1
ATOM 601 C C . SER A 1 78 ? 16.242 -0.722 -17.550 1.00 82.69 78 SER A C 1
ATOM 603 O O . SER A 1 78 ? 15.345 -0.228 -16.859 1.00 82.69 78 SER A O 1
ATOM 605 N N . ALA A 1 79 ? 16.072 -1.879 -18.195 1.00 76.12 79 ALA A N 1
ATOM 606 C CA . ALA A 1 79 ? 14.826 -2.647 -18.170 1.00 76.12 79 ALA A CA 1
ATOM 607 C C . ALA A 1 79 ? 14.432 -3.129 -16.757 1.00 76.12 79 ALA A C 1
ATOM 609 O O . ALA A 1 79 ? 13.274 -3.487 -16.524 1.00 76.12 79 ALA A O 1
ATOM 610 N N . GLN A 1 80 ? 15.383 -3.145 -15.821 1.00 78.44 80 GLN A N 1
ATOM 611 C CA . GLN A 1 80 ? 15.249 -3.571 -14.432 1.00 78.44 80 GLN A CA 1
ATOM 612 C C . GLN A 1 80 ? 14.322 -2.650 -13.628 1.00 78.44 80 GLN A C 1
ATOM 614 O O . GLN A 1 80 ? 13.615 -3.128 -12.741 1.00 78.44 80 GLN A O 1
ATOM 619 N N . ILE A 1 81 ? 14.247 -1.358 -13.970 1.00 80.25 81 ILE A N 1
ATOM 620 C CA . ILE A 1 81 ? 13.332 -0.417 -13.302 1.00 80.25 81 ILE A CA 1
ATOM 621 C C . ILE A 1 81 ? 11.870 -0.844 -13.497 1.00 80.25 81 ILE A C 1
ATOM 623 O O . ILE A 1 81 ? 11.058 -0.733 -12.576 1.00 80.25 81 ILE A O 1
ATOM 627 N N . GLY A 1 82 ? 11.542 -1.415 -14.660 1.00 79.56 82 GLY A N 1
ATOM 628 C CA . GLY A 1 82 ? 10.202 -1.933 -14.937 1.00 79.56 82 GLY A CA 1
ATOM 629 C C . GLY A 1 82 ? 9.786 -3.054 -13.981 1.00 79.56 82 GLY A C 1
ATOM 630 O O . GLY A 1 82 ? 8.632 -3.102 -13.572 1.00 79.56 82 GLY A O 1
ATOM 631 N N . ILE A 1 83 ? 10.725 -3.906 -13.551 1.00 83.00 83 ILE A N 1
ATOM 632 C CA . ILE A 1 83 ? 10.450 -4.997 -12.599 1.00 83.00 83 ILE A CA 1
ATOM 633 C C . ILE A 1 83 ? 10.064 -4.431 -11.230 1.00 83.00 83 ILE A C 1
ATOM 635 O O . ILE A 1 83 ? 9.145 -4.938 -10.588 1.00 83.00 83 ILE A O 1
ATOM 639 N N . ALA A 1 84 ? 10.731 -3.360 -10.792 1.00 82.00 84 ALA A N 1
ATOM 640 C CA . ALA A 1 84 ? 10.413 -2.713 -9.524 1.00 82.00 84 ALA A CA 1
ATOM 641 C C . ALA A 1 84 ? 8.975 -2.174 -9.514 1.00 82.00 84 ALA A C 1
ATOM 643 O O . ALA A 1 84 ? 8.248 -2.413 -8.551 1.00 82.00 84 ALA A O 1
ATOM 644 N N . LEU A 1 85 ? 8.536 -1.514 -10.593 1.00 83.31 85 LEU A N 1
ATOM 645 C CA . LEU A 1 85 ? 7.146 -1.060 -10.725 1.00 83.31 85 LEU A CA 1
ATOM 646 C C . LEU A 1 85 ? 6.155 -2.220 -10.792 1.00 83.31 85 LEU A C 1
ATOM 648 O O . LEU A 1 85 ? 5.080 -2.138 -10.203 1.00 83.31 85 LEU A O 1
ATOM 652 N N . LEU A 1 86 ? 6.532 -3.299 -11.475 1.00 86.44 86 LEU A N 1
ATOM 653 C CA . LEU A 1 86 ? 5.698 -4.479 -11.649 1.00 86.44 86 LEU A CA 1
ATOM 654 C C . LEU A 1 86 ? 5.412 -5.188 -10.316 1.00 86.44 86 LEU A C 1
ATOM 656 O O . LEU A 1 86 ? 4.288 -5.611 -10.051 1.00 86.44 86 LEU A O 1
ATOM 660 N N . LEU A 1 87 ? 6.434 -5.301 -9.464 1.00 88.81 87 LEU A N 1
ATOM 661 C CA . LEU A 1 87 ? 6.353 -6.006 -8.185 1.00 88.81 87 LEU A CA 1
ATOM 662 C C . LEU A 1 87 ? 5.892 -5.124 -7.024 1.00 88.81 87 LEU A C 1
ATOM 664 O O . LEU A 1 87 ? 5.444 -5.662 -6.011 1.00 88.81 87 LEU A O 1
ATOM 668 N N . MET A 1 88 ? 5.968 -3.795 -7.141 1.00 87.50 88 MET A N 1
ATOM 669 C CA . MET A 1 88 ? 5.611 -2.883 -6.049 1.00 87.50 88 MET A CA 1
ATOM 670 C C . MET A 1 88 ? 4.198 -3.126 -5.482 1.00 87.50 88 MET A C 1
ATOM 672 O O . MET A 1 88 ? 4.081 -3.247 -4.258 1.00 87.50 88 MET A O 1
ATOM 676 N N . PRO A 1 89 ? 3.134 -3.283 -6.300 1.00 89.06 89 PRO A N 1
ATOM 677 C CA . PRO A 1 89 ? 1.795 -3.576 -5.786 1.00 89.06 89 PRO A CA 1
ATOM 678 C C . PRO A 1 89 ? 1.751 -4.893 -5.005 1.00 89.06 89 PRO A C 1
ATOM 680 O O . PRO A 1 89 ? 1.160 -4.958 -3.929 1.00 89.06 89 PRO A O 1
ATOM 683 N N . VAL A 1 90 ? 2.429 -5.932 -5.506 1.00 93.44 90 VAL A N 1
ATOM 684 C CA . VAL A 1 90 ? 2.497 -7.254 -4.864 1.00 93.44 90 VAL A CA 1
ATOM 685 C C . VAL A 1 90 ? 3.204 -7.158 -3.515 1.00 93.44 90 VAL A C 1
ATOM 687 O O . VAL A 1 90 ? 2.674 -7.622 -2.509 1.00 93.44 90 VAL A O 1
ATOM 690 N N . ILE A 1 91 ? 4.373 -6.511 -3.474 1.00 91.94 91 ILE A N 1
ATOM 691 C CA . ILE A 1 91 ? 5.165 -6.325 -2.251 1.00 91.94 91 ILE A CA 1
ATOM 692 C C . ILE A 1 91 ? 4.349 -5.568 -1.201 1.00 91.94 91 ILE A C 1
ATOM 694 O O . ILE A 1 91 ? 4.301 -5.982 -0.043 1.00 91.94 91 ILE A O 1
ATOM 698 N N . PHE A 1 92 ? 3.674 -4.487 -1.596 1.00 90.38 92 PHE A N 1
ATOM 699 C CA . PHE A 1 92 ? 2.844 -3.703 -0.687 1.00 90.38 92 PHE A CA 1
ATOM 700 C C . PHE A 1 92 ? 1.669 -4.516 -0.126 1.00 90.38 92 PHE A C 1
ATOM 702 O O . PHE A 1 92 ? 1.430 -4.504 1.084 1.00 90.38 92 PHE A O 1
ATOM 709 N N . LEU A 1 93 ? 0.960 -5.259 -0.980 1.00 94.25 93 LEU A N 1
ATOM 710 C CA . LEU A 1 93 ? -0.159 -6.107 -0.567 1.00 94.25 93 LEU A CA 1
ATOM 711 C C . LEU A 1 93 ? 0.299 -7.224 0.380 1.00 94.25 93 LEU A C 1
ATOM 713 O O . LEU A 1 93 ? -0.326 -7.433 1.419 1.00 94.25 93 LEU A O 1
ATOM 717 N N . LEU A 1 94 ? 1.422 -7.886 0.089 1.00 96.50 94 LEU A N 1
ATOM 718 C CA . LEU A 1 94 ? 2.002 -8.902 0.974 1.00 96.50 94 LEU A CA 1
ATOM 719 C C . LEU A 1 94 ? 2.465 -8.311 2.308 1.00 96.50 94 LEU A C 1
ATOM 721 O O . LEU A 1 94 ? 2.254 -8.927 3.353 1.00 96.50 94 LEU A O 1
ATOM 725 N N . LEU A 1 95 ? 3.044 -7.108 2.302 1.00 94.81 95 LEU A N 1
ATOM 726 C CA . LEU A 1 95 ? 3.397 -6.401 3.530 1.00 94.81 95 LEU A CA 1
ATOM 727 C C . LEU A 1 95 ? 2.148 -6.122 4.375 1.00 94.81 95 LEU A C 1
ATOM 729 O O . LEU A 1 95 ? 2.157 -6.389 5.575 1.00 94.81 95 LEU A O 1
ATOM 733 N N . MET A 1 96 ? 1.059 -5.635 3.772 1.00 94.81 96 MET A N 1
ATOM 734 C CA . MET A 1 96 ? -0.199 -5.409 4.494 1.00 94.81 96 MET A CA 1
ATOM 735 C C . MET A 1 96 ? -0.806 -6.712 5.014 1.00 94.81 96 MET A C 1
ATOM 737 O O . MET A 1 96 ? -1.191 -6.774 6.184 1.00 94.81 96 MET A O 1
ATOM 741 N N . ALA A 1 97 ? -0.819 -7.769 4.200 1.00 96.75 97 ALA A N 1
ATOM 742 C CA . ALA A 1 97 ? -1.243 -9.100 4.621 1.00 96.75 97 ALA A CA 1
ATOM 743 C C . ALA A 1 97 ? -0.438 -9.586 5.831 1.00 96.75 97 ALA A C 1
ATOM 745 O O . ALA A 1 97 ? -1.014 -10.034 6.820 1.00 96.75 97 ALA A O 1
ATOM 746 N N . PHE A 1 98 ? 0.887 -9.446 5.799 1.00 97.00 98 PHE A N 1
ATOM 747 C CA . PHE A 1 98 ? 1.755 -9.822 6.908 1.00 97.00 98 PHE A CA 1
ATOM 748 C C . PHE A 1 98 ? 1.475 -8.991 8.166 1.00 97.00 98 PHE A C 1
ATOM 750 O O . PHE A 1 98 ? 1.347 -9.548 9.260 1.00 97.00 98 PHE A O 1
ATOM 757 N N . LEU A 1 99 ? 1.349 -7.667 8.030 1.00 94.94 99 LEU A N 1
ATOM 758 C CA . LEU A 1 99 ? 1.103 -6.765 9.153 1.00 94.94 99 LEU A CA 1
ATOM 759 C C . LEU A 1 99 ? -0.247 -7.018 9.827 1.00 94.94 99 LEU A C 1
ATOM 761 O O . LEU A 1 99 ? -0.307 -6.978 11.054 1.00 94.94 99 LEU A O 1
ATOM 765 N N . PHE A 1 100 ? -1.302 -7.305 9.063 1.00 96.88 100 PHE A N 1
ATOM 766 C CA . PHE A 1 100 ? -2.599 -7.701 9.612 1.00 96.88 100 PHE A CA 1
ATOM 767 C C . PHE A 1 100 ? -2.532 -9.119 10.186 1.00 96.88 100 PHE A C 1
ATOM 769 O O . PHE A 1 100 ? -2.851 -9.335 11.358 1.00 96.88 100 PHE A O 1
ATOM 776 N N . GLY A 1 101 ? -2.037 -10.073 9.400 1.00 95.94 101 GLY A N 1
ATOM 777 C CA . GLY A 1 101 ? -2.007 -11.492 9.736 1.00 95.94 101 GLY A CA 1
ATOM 778 C C . GLY A 1 101 ? -1.210 -11.802 10.999 1.00 95.94 101 GLY A C 1
ATOM 779 O O . GLY A 1 101 ? -1.649 -12.595 11.830 1.00 95.94 101 GLY A O 1
ATOM 780 N N . ARG A 1 102 ? -0.076 -11.129 11.233 1.00 96.19 102 ARG A N 1
ATOM 781 C CA . ARG A 1 102 ? 0.712 -11.353 12.457 1.00 96.19 102 ARG A CA 1
ATOM 782 C C . ARG A 1 102 ? -0.030 -10.951 13.736 1.00 96.19 102 ARG A C 1
ATOM 784 O O . ARG A 1 102 ? 0.236 -11.538 14.780 1.00 96.19 102 ARG A O 1
ATOM 791 N N . THR A 1 103 ? -0.980 -10.012 13.664 1.00 95.94 103 THR A N 1
ATOM 792 C CA . THR A 1 103 ? -1.808 -9.627 14.826 1.00 95.94 103 THR A CA 1
ATOM 793 C C . THR A 1 103 ? -2.902 -10.642 15.154 1.00 95.94 103 THR A C 1
ATOM 795 O O . THR A 1 103 ? -3.518 -10.567 16.213 1.00 95.94 103 THR A O 1
ATOM 798 N N . LEU A 1 104 ? -3.128 -11.632 14.282 1.00 96.06 104 LEU A N 1
ATOM 799 C CA . LEU A 1 104 ? -4.039 -12.746 14.547 1.00 96.06 104 LEU A CA 1
ATOM 800 C C . LEU A 1 104 ? -3.391 -13.852 15.391 1.00 96.06 104 LEU A C 1
ATOM 802 O O . LEU A 1 104 ? -4.104 -14.752 15.843 1.00 96.06 104 LEU A O 1
ATOM 806 N N . ARG A 1 105 ? -2.073 -13.811 15.627 1.00 94.56 105 ARG A N 1
ATOM 807 C CA . ARG A 1 105 ? -1.372 -14.790 16.474 1.00 94.56 105 ARG A CA 1
ATOM 808 C C . ARG A 1 105 ? -1.945 -14.802 17.899 1.00 94.56 105 ARG A C 1
ATOM 810 O O . ARG A 1 105 ? -2.501 -13.812 18.372 1.00 94.56 105 ARG A O 1
ATOM 817 N N . ARG A 1 106 ? -1.834 -15.943 18.588 1.00 90.25 106 ARG A N 1
ATOM 818 C CA . ARG A 1 106 ? -2.277 -16.072 19.988 1.00 90.25 106 ARG A CA 1
ATOM 819 C C . ARG A 1 106 ? -1.524 -15.061 20.867 1.00 90.25 106 ARG A C 1
ATOM 821 O O . ARG A 1 106 ? -0.333 -14.848 20.665 1.00 90.25 106 ARG A O 1
ATOM 828 N N . GLY A 1 107 ? -2.231 -14.428 21.802 1.00 88.88 107 GLY A N 1
ATOM 829 C CA . GLY A 1 107 ? -1.674 -13.398 22.691 1.00 88.88 107 GLY A CA 1
ATOM 830 C C . GLY A 1 107 ? -1.515 -12.004 22.069 1.00 88.88 107 GLY A C 1
ATOM 831 O O . GLY A 1 107 ? -1.116 -11.082 22.769 1.00 88.88 107 GLY A O 1
ATOM 832 N N . GLN A 1 108 ? -1.836 -11.826 20.783 1.00 92.25 108 GLN A N 1
ATOM 833 C CA . GLN A 1 108 ? -1.819 -10.525 20.110 1.00 92.25 108 GLN A CA 1
ATOM 834 C C . GLN A 1 108 ? -3.237 -9.965 19.960 1.00 92.25 108 GLN A C 1
ATOM 836 O O . GLN A 1 108 ? -4.211 -10.715 19.850 1.00 92.25 108 GLN A O 1
ATOM 841 N N . VAL A 1 109 ? -3.351 -8.635 19.930 1.00 94.00 109 VAL A N 1
ATOM 842 C CA . VAL A 1 109 ? -4.623 -7.950 19.668 1.00 94.00 109 VAL A CA 1
ATOM 843 C C . VAL A 1 109 ? -4.742 -7.682 18.163 1.00 94.00 109 VAL A C 1
ATOM 845 O O . VAL A 1 109 ? -3.890 -6.969 17.624 1.00 94.00 109 VAL A O 1
ATOM 848 N N . PRO A 1 110 ? -5.784 -8.194 17.475 1.00 96.44 110 PRO A N 1
ATOM 849 C CA . PRO A 1 110 ? -5.991 -7.938 16.051 1.00 96.44 110 PRO A CA 1
ATOM 850 C C . PRO A 1 110 ? -6.046 -6.438 15.744 1.00 96.44 110 PRO A C 1
ATOM 852 O O . PRO A 1 110 ? -6.661 -5.682 16.498 1.00 96.44 110 PRO A O 1
ATOM 855 N N . VAL A 1 111 ? -5.450 -6.002 14.626 1.00 96.31 111 VAL A N 1
ATOM 856 C CA . VAL A 1 111 ? -5.362 -4.573 14.242 1.00 96.31 111 VAL A CA 1
ATOM 857 C C . VAL A 1 111 ? -6.709 -3.862 14.357 1.00 96.31 111 VAL A C 1
ATOM 859 O O . VAL A 1 111 ? -6.797 -2.777 14.926 1.00 96.31 111 VAL A O 1
ATOM 862 N N . ILE A 1 112 ? -7.782 -4.477 13.859 1.00 95.06 112 ILE A N 1
ATOM 863 C CA . ILE A 1 112 ? -9.101 -3.838 13.861 1.00 95.06 112 ILE A CA 1
ATOM 864 C C . ILE A 1 112 ? -9.689 -3.791 15.268 1.00 95.06 112 ILE A C 1
ATOM 866 O O . ILE A 1 112 ? -10.320 -2.800 15.622 1.00 95.06 112 ILE A O 1
ATOM 870 N N . SER A 1 113 ? -9.432 -4.802 16.101 1.00 95.06 113 SER A N 1
ATOM 871 C CA . SER A 1 113 ? -9.801 -4.758 17.518 1.00 95.06 113 SER A CA 1
ATOM 872 C C . SER A 1 113 ? -9.089 -3.607 18.233 1.00 95.06 113 SER A C 1
ATOM 874 O O . SER A 1 113 ? -9.726 -2.931 19.030 1.00 95.06 113 SER A O 1
ATOM 876 N N . ARG A 1 114 ? -7.820 -3.318 17.900 1.00 94.50 114 ARG A N 1
ATOM 877 C CA . ARG A 1 114 ? -7.077 -2.160 18.443 1.00 94.50 114 ARG A CA 1
ATOM 878 C C . ARG A 1 114 ? -7.669 -0.821 18.012 1.00 94.50 114 ARG A C 1
ATOM 880 O O . ARG A 1 114 ? -7.737 0.106 18.812 1.00 94.50 114 ARG A O 1
ATOM 887 N N . ILE A 1 115 ? -8.086 -0.708 16.750 1.00 93.56 115 ILE A N 1
ATOM 888 C CA . ILE A 1 115 ? -8.756 0.499 16.244 1.00 93.56 115 ILE A CA 1
ATOM 889 C C . ILE A 1 115 ? -10.079 0.691 16.981 1.00 93.56 115 ILE A C 1
ATOM 891 O O . ILE A 1 115 ? -10.332 1.763 17.515 1.00 93.56 115 ILE A O 1
ATOM 895 N N . VAL A 1 116 ? -10.905 -0.352 17.064 1.00 92.75 116 VAL A N 1
ATOM 896 C CA . VAL A 1 116 ? -12.207 -0.277 17.735 1.00 92.75 116 VAL A CA 1
ATOM 897 C C . VAL A 1 116 ? -12.061 -0.008 19.232 1.00 92.75 116 VAL A C 1
ATOM 899 O O . VAL A 1 116 ? -12.792 0.825 19.753 1.00 92.75 116 VAL A O 1
ATOM 902 N N . SER A 1 117 ? -11.084 -0.615 19.910 1.00 93.12 117 SER A N 1
ATOM 903 C CA . SER A 1 117 ? -10.812 -0.339 21.325 1.00 93.12 117 SER A CA 1
ATOM 904 C C . SER A 1 117 ? -10.420 1.120 21.556 1.00 93.12 117 SER A C 1
ATOM 906 O O . SER A 1 117 ? -10.940 1.767 22.460 1.00 93.12 117 SER A O 1
ATOM 908 N N . ALA A 1 118 ? -9.569 1.676 20.689 1.00 92.38 118 ALA A N 1
ATOM 909 C CA . ALA A 1 118 ? -9.202 3.086 20.756 1.00 92.38 118 ALA A CA 1
ATOM 910 C C . ALA A 1 118 ? -10.397 4.016 20.478 1.00 92.38 118 ALA A C 1
ATOM 912 O O . ALA A 1 118 ? -10.534 5.043 21.133 1.00 92.38 118 ALA A O 1
ATOM 913 N N . LEU A 1 119 ? -11.289 3.640 19.555 1.00 90.50 119 LEU A N 1
ATOM 914 C CA . LEU A 1 119 ? -12.516 4.391 19.263 1.00 90.50 119 LEU A CA 1
ATOM 915 C C . LEU A 1 119 ? -13.539 4.350 20.407 1.00 90.50 119 LEU A C 1
ATOM 917 O O . LEU A 1 119 ? -14.295 5.304 20.566 1.00 90.50 119 LEU A O 1
ATOM 921 N N . GLU A 1 120 ? -13.591 3.256 21.170 1.00 87.94 120 GLU A N 1
ATOM 922 C CA 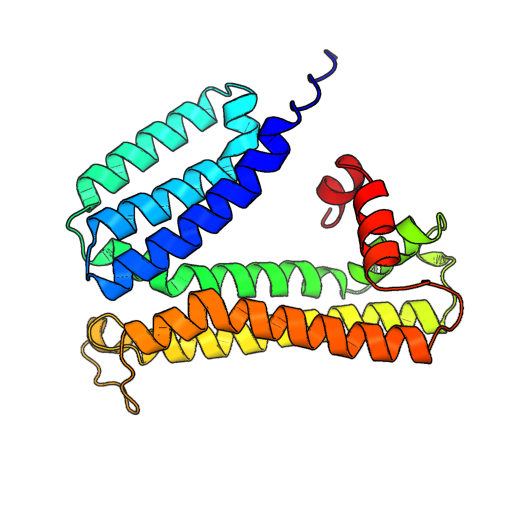. GLU A 1 120 ? -14.463 3.116 22.345 1.00 87.94 120 GLU A CA 1
ATOM 923 C C . GLU A 1 120 ? -13.851 3.709 23.619 1.00 87.94 120 GLU A C 1
ATOM 925 O O . GLU A 1 120 ? -14.545 3.834 24.622 1.00 87.94 120 GLU A O 1
ATOM 930 N N . GLY A 1 121 ? -12.567 4.084 23.596 1.00 87.94 121 GLY A N 1
ATOM 931 C CA . GLY A 1 121 ? -11.856 4.557 24.786 1.00 87.94 121 GLY A CA 1
ATOM 932 C C . GLY A 1 121 ? -11.681 3.475 25.858 1.00 87.94 121 GLY A C 1
ATOM 933 O O . GLY A 1 121 ? -11.401 3.799 27.009 1.00 87.94 121 GLY A O 1
ATOM 934 N N . ALA A 1 122 ? -11.837 2.200 25.492 1.00 88.88 122 ALA A N 1
ATOM 935 C CA . ALA A 1 122 ? -11.768 1.062 26.400 1.00 88.88 122 ALA A CA 1
ATOM 936 C C . ALA A 1 122 ? -10.628 0.112 25.991 1.00 88.88 122 ALA A C 1
ATOM 938 O O . ALA A 1 122 ? -10.358 -0.050 24.798 1.00 88.88 122 ALA A O 1
ATOM 939 N N . PRO A 1 123 ? -9.950 -0.558 26.940 1.00 89.62 123 PRO A N 1
ATOM 940 C CA . PRO A 1 123 ? -8.979 -1.600 26.623 1.00 89.62 123 PRO A CA 1
ATOM 941 C C . PRO A 1 123 ? -9.589 -2.708 25.755 1.00 89.62 123 PRO A C 1
ATOM 943 O O . PRO A 1 123 ? -10.729 -3.114 25.962 1.00 89.62 123 PRO A O 1
ATOM 946 N N . ALA A 1 124 ? -8.803 -3.280 24.837 1.00 88.00 124 ALA A N 1
ATOM 947 C CA . ALA A 1 124 ? -9.278 -4.347 23.947 1.00 88.00 124 ALA A CA 1
ATOM 948 C C . ALA A 1 124 ? -9.830 -5.580 24.698 1.00 88.00 124 ALA A C 1
ATOM 950 O O . ALA A 1 124 ? -10.699 -6.275 24.177 1.00 88.00 124 ALA A O 1
ATOM 951 N N . ALA A 1 125 ? -9.360 -5.826 25.926 1.00 87.69 125 ALA A N 1
ATOM 952 C CA . ALA A 1 125 ? -9.846 -6.891 26.806 1.00 87.69 125 ALA A CA 1
ATOM 953 C C . ALA A 1 125 ? -11.276 -6.660 27.336 1.00 87.69 125 ALA A C 1
ATOM 955 O O . ALA A 1 125 ? -11.926 -7.612 27.751 1.00 87.69 125 ALA A O 1
ATOM 956 N N . GLN A 1 126 ? -11.760 -5.415 27.319 1.00 91.25 126 GLN A N 1
ATOM 957 C CA . GLN A 1 126 ? -13.098 -5.032 27.781 1.00 91.25 126 GLN A CA 1
ATOM 958 C C . GLN A 1 126 ? -14.113 -4.930 26.634 1.00 91.25 126 GLN A C 1
ATOM 960 O O . GLN A 1 126 ? -15.280 -4.619 26.866 1.00 91.25 126 GLN A O 1
ATOM 965 N N . LEU A 1 127 ? -13.696 -5.191 25.390 1.00 89.94 127 LEU A N 1
ATOM 966 C CA . LEU A 1 127 ? -14.623 -5.237 24.266 1.00 89.94 127 LEU A CA 1
ATOM 967 C C . LEU A 1 127 ? -15.636 -6.364 24.469 1.00 89.94 127 LEU A C 1
ATOM 969 O O . LEU A 1 127 ? -15.271 -7.484 24.832 1.00 89.94 127 LEU A O 1
ATOM 973 N N . ALA A 1 128 ? -16.903 -6.085 24.157 1.00 91.94 128 ALA A N 1
ATOM 974 C CA . ALA A 1 128 ? -17.955 -7.094 24.192 1.00 91.94 128 ALA A CA 1
ATOM 975 C C . ALA A 1 128 ? -17.525 -8.354 23.401 1.00 91.94 128 ALA A C 1
ATOM 977 O O . ALA A 1 128 ? -17.012 -8.216 22.282 1.00 91.94 128 ALA A O 1
ATOM 978 N N . PRO A 1 129 ? -17.751 -9.582 23.910 1.00 91.50 129 PRO A N 1
ATOM 979 C CA . PRO A 1 129 ? -17.229 -10.804 23.286 1.00 91.50 129 PRO A CA 1
ATOM 980 C C . PRO A 1 129 ? -17.628 -10.991 21.814 1.00 91.50 129 PRO A C 1
ATOM 982 O O . PRO A 1 129 ? -16.862 -11.522 21.007 1.00 91.50 129 PRO A O 1
ATOM 985 N N . GLU A 1 130 ? -18.826 -10.545 21.427 1.00 93.12 130 GLU A N 1
ATOM 986 C CA . GLU A 1 130 ? -19.262 -10.557 20.027 1.00 93.12 130 GLU A CA 1
ATOM 987 C C . GLU A 1 130 ? -18.435 -9.608 19.153 1.00 93.12 130 GLU A C 1
ATOM 989 O O . GLU A 1 130 ? -17.974 -9.999 18.081 1.00 93.12 130 GLU A O 1
ATOM 994 N N . LEU A 1 131 ? -18.188 -8.389 19.624 1.00 91.81 131 LEU A N 1
ATOM 995 C CA . LEU A 1 131 ? -17.397 -7.396 18.911 1.00 91.81 131 LEU A CA 1
ATOM 996 C C . LEU A 1 131 ? -15.927 -7.813 18.788 1.00 91.81 131 LEU A C 1
ATOM 998 O O . LEU A 1 131 ? -15.314 -7.634 17.733 1.00 91.81 131 LEU A O 1
ATOM 1002 N N . ALA A 1 132 ? -15.358 -8.392 19.846 1.00 93.19 132 ALA A N 1
ATOM 1003 C CA . ALA A 1 132 ? -14.000 -8.921 19.822 1.00 93.19 132 ALA A CA 1
ATOM 1004 C C . ALA A 1 132 ? -13.857 -10.023 18.754 1.00 93.19 132 ALA A C 1
ATOM 1006 O O . ALA A 1 132 ? -12.935 -9.984 17.935 1.00 93.19 132 ALA A O 1
ATOM 1007 N N . ARG A 1 133 ? -14.817 -10.961 18.683 1.00 94.00 133 ARG A N 1
ATOM 1008 C CA . ARG A 1 133 ? -14.862 -11.988 17.625 1.00 94.00 133 ARG A CA 1
ATOM 1009 C C . ARG A 1 133 ? -15.054 -11.378 16.238 1.00 94.00 133 ARG A C 1
ATOM 1011 O O . ARG A 1 133 ? -14.337 -11.759 15.315 1.00 94.00 133 ARG A O 1
ATOM 1018 N N . TYR A 1 134 ? -15.965 -10.416 16.096 1.00 94.88 134 TYR A N 1
ATOM 1019 C CA . TYR A 1 134 ? -16.235 -9.736 14.829 1.00 94.88 134 TYR A CA 1
ATOM 1020 C C . TYR A 1 134 ? -14.991 -9.030 14.284 1.00 94.88 134 TYR A C 1
ATOM 1022 O O . TYR A 1 134 ? -14.585 -9.261 13.150 1.00 94.88 134 TYR A O 1
ATOM 1030 N N . THR A 1 135 ? -14.336 -8.206 15.100 1.00 94.94 135 THR A N 1
ATOM 1031 C CA . THR A 1 135 ? -13.150 -7.433 14.694 1.00 94.94 135 THR A CA 1
ATOM 1032 C C . THR A 1 135 ? -11.937 -8.323 14.412 1.00 94.94 135 THR A C 1
ATOM 1034 O O . THR A 1 135 ? -11.159 -8.041 13.495 1.00 94.94 135 THR A O 1
ATOM 1037 N N . ARG A 1 136 ? -11.804 -9.448 15.128 1.00 96.44 136 ARG A N 1
ATOM 1038 C CA . ARG A 1 136 ? -10.826 -10.493 14.805 1.00 96.44 136 ARG A CA 1
ATOM 1039 C C . ARG A 1 136 ? -11.119 -11.147 13.454 1.00 96.44 136 ARG A C 1
ATOM 1041 O O . ARG A 1 136 ? -10.214 -11.234 12.627 1.00 96.44 136 ARG A O 1
ATOM 1048 N N . GLY A 1 137 ? -12.363 -11.565 13.218 1.00 96.38 137 GLY A N 1
ATOM 1049 C CA . GLY A 1 137 ? -12.798 -12.138 11.941 1.00 96.38 137 GLY A CA 1
ATOM 1050 C C . GLY A 1 137 ? -12.599 -11.163 10.784 1.00 96.38 137 GLY A C 1
ATOM 1051 O O . GLY A 1 137 ? -12.103 -11.540 9.729 1.00 96.38 137 GLY A O 1
ATOM 1052 N N . LEU A 1 138 ? -12.860 -9.880 11.018 1.00 96.00 138 LEU A N 1
ATOM 1053 C CA . LEU A 1 138 ? -12.632 -8.843 10.028 1.00 96.00 138 LEU A CA 1
ATOM 1054 C C . LEU A 1 138 ? -11.138 -8.622 9.743 1.00 96.00 138 LEU A C 1
ATOM 1056 O O . LEU A 1 138 ? -10.751 -8.418 8.596 1.00 96.00 138 LEU A O 1
ATOM 1060 N N . THR A 1 139 ? -10.274 -8.716 10.756 1.00 96.88 139 THR A N 1
ATOM 1061 C CA . THR A 1 139 ? -8.815 -8.664 10.550 1.00 96.88 139 THR A CA 1
ATOM 1062 C C . THR A 1 139 ? -8.343 -9.851 9.700 1.00 96.88 139 THR A C 1
ATOM 1064 O O . THR A 1 139 ? -7.491 -9.686 8.824 1.00 96.88 139 THR A O 1
ATOM 1067 N N . ALA A 1 140 ? -8.925 -11.037 9.909 1.00 97.56 140 ALA A N 1
ATOM 1068 C CA . ALA A 1 140 ? -8.665 -12.217 9.085 1.00 97.56 140 ALA A CA 1
ATOM 1069 C C . ALA A 1 140 ? -9.169 -12.045 7.646 1.00 97.56 140 ALA A C 1
ATOM 1071 O O . ALA A 1 140 ? -8.424 -12.338 6.713 1.00 97.56 140 ALA A O 1
ATOM 1072 N N . LEU A 1 141 ? -10.373 -11.494 7.461 1.00 96.75 141 LEU A N 1
ATOM 1073 C CA . LEU A 1 141 ? -10.917 -11.174 6.142 1.00 96.75 141 LEU A CA 1
ATOM 1074 C C . LEU A 1 141 ? -9.976 -10.245 5.370 1.00 96.75 141 LEU A C 1
ATOM 1076 O O . LEU A 1 141 ? -9.599 -10.564 4.249 1.00 96.75 141 LEU A O 1
ATOM 1080 N N . TRP A 1 142 ? -9.536 -9.139 5.976 1.00 96.94 142 TRP A N 1
ATOM 1081 C CA . TRP A 1 142 ? -8.603 -8.214 5.324 1.00 96.94 142 TRP A CA 1
ATOM 1082 C C . TRP A 1 142 ? -7.259 -8.860 4.999 1.00 96.94 142 TRP A C 1
ATOM 1084 O O . TRP A 1 142 ? -6.726 -8.644 3.916 1.00 96.94 142 TRP A O 1
ATOM 1094 N N . THR A 1 143 ? -6.741 -9.706 5.892 1.00 97.62 143 THR A N 1
ATOM 1095 C CA . THR A 1 143 ? -5.528 -10.491 5.616 1.00 97.62 143 THR A CA 1
ATOM 1096 C C . THR A 1 143 ? -5.709 -11.350 4.362 1.00 97.62 143 THR A C 1
ATOM 1098 O O . THR A 1 143 ? -4.859 -11.321 3.475 1.00 97.62 143 THR A O 1
ATOM 1101 N N . ALA A 1 144 ? -6.829 -12.071 4.254 1.00 97.56 144 ALA A N 1
ATOM 1102 C CA . ALA A 1 144 ? -7.138 -12.905 3.096 1.00 97.56 144 ALA A CA 1
ATOM 1103 C C . ALA A 1 144 ? -7.327 -12.076 1.817 1.00 97.56 144 ALA A C 1
ATOM 1105 O O . ALA A 1 144 ? -6.769 -12.429 0.782 1.00 97.56 144 ALA A O 1
ATOM 1106 N N . VAL A 1 145 ? -8.041 -10.947 1.893 1.00 96.25 145 VAL A N 1
ATOM 1107 C CA . VAL A 1 145 ? -8.214 -10.012 0.770 1.00 96.25 145 VAL A CA 1
ATOM 1108 C C . VAL A 1 145 ? -6.857 -9.548 0.245 1.00 96.25 145 VAL A C 1
ATOM 1110 O O . VAL A 1 145 ? -6.614 -9.640 -0.954 1.00 96.25 145 VAL A O 1
ATOM 1113 N N . PHE A 1 146 ? -5.938 -9.129 1.120 1.00 96.50 146 PHE A N 1
ATOM 1114 C CA . PHE A 1 146 ? -4.600 -8.710 0.698 1.00 96.50 146 PHE A CA 1
ATOM 1115 C C . PHE A 1 146 ? -3.792 -9.847 0.059 1.00 96.50 146 PHE A C 1
ATOM 1117 O O . PHE A 1 146 ? -3.114 -9.608 -0.937 1.00 96.50 146 PHE A O 1
ATOM 1124 N N . ILE A 1 147 ? -3.887 -11.079 0.573 1.00 97.56 147 ILE A N 1
ATOM 1125 C CA . ILE A 1 147 ? -3.223 -12.253 -0.022 1.00 97.56 147 ILE A CA 1
ATOM 1126 C C . ILE A 1 147 ? -3.780 -12.548 -1.417 1.00 97.56 147 ILE A C 1
ATOM 1128 O O . ILE A 1 147 ? -3.010 -12.712 -2.360 1.00 97.56 147 ILE A O 1
ATOM 1132 N N . VAL A 1 148 ? -5.107 -12.584 -1.563 1.00 96.44 148 VAL A N 1
ATOM 1133 C CA . VAL A 1 148 ? -5.768 -12.838 -2.851 1.00 96.44 148 VAL A CA 1
ATOM 1134 C C . VAL A 1 148 ? -5.402 -11.749 -3.852 1.00 96.44 148 VAL A C 1
ATOM 1136 O O . VAL A 1 148 ? -4.992 -12.053 -4.968 1.00 96.44 148 VAL A O 1
ATOM 1139 N N . MET A 1 149 ? -5.467 -10.480 -3.449 1.00 95.06 149 MET A N 1
ATOM 1140 C CA . MET A 1 149 ? -5.059 -9.369 -4.304 1.00 95.06 149 MET A CA 1
ATOM 1141 C C . MET A 1 149 ? -3.581 -9.461 -4.692 1.00 95.06 149 MET A C 1
ATOM 1143 O O . MET A 1 149 ? -3.255 -9.213 -5.851 1.00 95.06 149 MET A O 1
ATOM 1147 N N . ALA A 1 150 ? -2.685 -9.827 -3.771 1.00 95.50 150 ALA A N 1
ATOM 1148 C CA . ALA A 1 150 ? -1.265 -10.000 -4.074 1.00 95.50 150 ALA A CA 1
ATOM 1149 C C . ALA A 1 150 ? -1.044 -11.116 -5.102 1.00 95.50 150 ALA A C 1
ATOM 1151 O O . ALA A 1 150 ? -0.303 -10.918 -6.062 1.00 95.50 150 ALA A O 1
ATOM 1152 N N . ALA A 1 151 ? -1.722 -12.254 -4.933 1.00 96.31 151 ALA A N 1
ATOM 1153 C CA . ALA A 1 151 ? -1.656 -13.375 -5.863 1.00 96.31 151 ALA A CA 1
ATOM 1154 C C . ALA A 1 151 ? -2.182 -12.993 -7.254 1.00 96.31 151 ALA A C 1
ATOM 1156 O O . ALA A 1 151 ? -1.532 -13.289 -8.253 1.00 96.31 151 ALA A O 1
ATOM 1157 N N . LEU A 1 152 ? -3.306 -12.272 -7.326 1.00 94.31 152 LEU A N 1
ATOM 1158 C CA . LEU A 1 152 ? -3.852 -11.762 -8.586 1.00 94.31 152 LEU A CA 1
ATOM 1159 C C . LEU A 1 152 ? -2.890 -10.774 -9.257 1.00 94.31 152 LEU A C 1
ATOM 1161 O O . LEU A 1 152 ? -2.598 -10.917 -10.439 1.00 94.31 152 LEU A O 1
ATOM 1165 N N . ASN A 1 153 ? -2.342 -9.812 -8.509 1.00 93.69 153 ASN A N 1
ATOM 1166 C CA . ASN A 1 153 ? -1.383 -8.842 -9.047 1.00 93.69 153 ASN A CA 1
ATOM 1167 C C . ASN A 1 153 ? -0.096 -9.521 -9.530 1.00 93.69 153 ASN A C 1
ATOM 1169 O O . ASN A 1 153 ? 0.435 -9.138 -10.569 1.00 93.69 153 ASN A O 1
ATOM 1173 N N . LEU A 1 154 ? 0.381 -10.547 -8.820 1.00 94.50 154 LEU A N 1
ATOM 1174 C CA . LEU A 1 154 ? 1.529 -11.343 -9.245 1.00 94.50 154 LEU A CA 1
ATOM 1175 C C . LEU A 1 154 ? 1.209 -12.148 -10.508 1.00 94.50 154 LEU A C 1
ATOM 1177 O O . LEU A 1 154 ? 2.013 -12.173 -11.432 1.00 94.50 154 LEU A O 1
ATOM 1181 N N . GLY A 1 155 ? 0.022 -12.753 -10.582 1.00 94.19 155 GLY A N 1
ATOM 1182 C CA . GLY A 1 155 ? -0.479 -13.424 -11.781 1.00 94.19 155 GLY A CA 1
ATOM 1183 C C . GLY A 1 155 ? -0.469 -12.502 -12.997 1.00 94.19 155 GLY A C 1
ATOM 1184 O O . GLY A 1 155 ? 0.122 -12.829 -14.023 1.00 94.19 155 GLY A O 1
ATOM 1185 N N . LEU A 1 156 ? -1.056 -11.312 -12.865 1.00 92.94 156 LEU A N 1
ATOM 1186 C CA . LEU A 1 156 ? -1.071 -10.314 -13.933 1.00 92.94 156 LEU A CA 1
ATOM 1187 C C . LEU A 1 156 ? 0.347 -9.838 -14.286 1.00 92.94 156 LEU A C 1
ATOM 1189 O O . LEU A 1 156 ? 0.663 -9.695 -15.460 1.00 92.94 156 LEU A O 1
ATOM 1193 N N . ALA A 1 157 ? 1.224 -9.649 -13.296 1.00 91.56 157 ALA A N 1
ATOM 1194 C CA . ALA A 1 157 ? 2.629 -9.311 -13.521 1.00 91.56 157 ALA A CA 1
ATOM 1195 C C . ALA A 1 157 ? 3.390 -10.401 -14.299 1.00 91.56 157 ALA A C 1
ATOM 1197 O O . ALA A 1 157 ? 4.255 -10.097 -15.119 1.00 91.56 157 ALA A O 1
ATOM 1198 N N . MET A 1 158 ? 3.073 -11.675 -14.064 1.00 92.94 158 MET A N 1
ATOM 1199 C CA . MET A 1 158 ? 3.637 -12.789 -14.825 1.00 92.94 158 MET A CA 1
ATOM 1200 C C . MET A 1 158 ? 3.139 -12.800 -16.274 1.00 92.94 158 MET A C 1
ATOM 1202 O O . MET A 1 158 ? 3.936 -13.037 -17.178 1.00 92.94 158 MET A O 1
ATOM 1206 N N . MET A 1 159 ? 1.853 -12.510 -16.484 1.00 93.12 159 MET A N 1
ATOM 1207 C CA . MET A 1 159 ? 1.167 -12.578 -17.781 1.00 93.12 159 MET A CA 1
ATOM 1208 C C . MET A 1 159 ? 1.313 -11.327 -18.666 1.00 93.12 159 MET A C 1
ATOM 1210 O O . MET A 1 159 ? 0.958 -11.376 -19.844 1.00 93.12 159 MET A O 1
ATOM 1214 N N . ALA A 1 160 ? 1.797 -10.208 -18.120 1.00 91.25 160 ALA A N 1
ATOM 1215 C CA . ALA A 1 160 ? 1.938 -8.949 -18.850 1.00 91.25 160 ALA A CA 1
ATOM 1216 C C . ALA A 1 160 ? 2.917 -9.056 -20.033 1.00 91.25 160 ALA A C 1
ATOM 1218 O O . ALA A 1 160 ? 3.967 -9.696 -19.950 1.00 91.25 160 ALA A O 1
ATOM 1219 N N . THR A 1 161 ? 2.583 -8.405 -21.144 1.00 87.12 161 THR A N 1
ATOM 1220 C CA . THR A 1 161 ? 3.376 -8.407 -22.375 1.00 87.12 161 THR A CA 1
ATOM 1221 C C . THR A 1 161 ? 3.534 -6.987 -22.934 1.00 87.12 161 THR A C 1
ATOM 1223 O O . THR A 1 161 ? 2.552 -6.235 -22.969 1.00 87.12 161 THR A O 1
ATOM 1226 N N . PRO A 1 162 ? 4.747 -6.622 -23.408 1.00 85.31 162 PRO A N 1
ATOM 1227 C CA . PRO A 1 162 ? 5.981 -7.425 -23.436 1.00 85.31 162 PRO A CA 1
ATOM 1228 C C . PRO A 1 162 ? 6.774 -7.431 -22.111 1.00 85.31 162 PRO A C 1
ATOM 1230 O O . PRO A 1 162 ? 7.760 -8.158 -22.001 1.00 85.31 162 PRO A O 1
ATOM 1233 N N . ALA A 1 163 ? 6.391 -6.629 -21.111 1.00 83.94 163 ALA A N 1
ATOM 1234 C CA . ALA A 1 163 ? 7.254 -6.328 -19.966 1.00 83.94 163 ALA A CA 1
ATOM 1235 C C . ALA A 1 163 ? 7.093 -7.250 -18.740 1.00 83.94 163 ALA A C 1
ATOM 1237 O O . ALA A 1 163 ? 7.773 -7.016 -17.731 1.00 83.94 163 ALA A O 1
ATOM 1238 N N . GLY A 1 164 ? 6.227 -8.266 -18.786 1.00 88.25 164 GLY A N 1
ATOM 1239 C CA . GLY A 1 164 ? 5.951 -9.160 -17.658 1.00 88.25 164 GLY A CA 1
ATOM 1240 C C . GLY A 1 164 ? 7.073 -10.143 -17.326 1.00 88.25 164 GLY A C 1
ATOM 1241 O O . GLY A 1 164 ? 8.056 -10.298 -18.055 1.00 88.25 164 GLY A O 1
ATOM 1242 N N . LEU A 1 165 ? 6.934 -10.813 -16.179 1.00 90.62 165 LEU A N 1
ATOM 1243 C CA . LEU A 1 165 ? 7.989 -11.673 -15.627 1.00 90.62 165 LEU A CA 1
ATOM 1244 C C . LEU A 1 165 ? 8.268 -12.905 -16.495 1.00 90.62 165 LEU A C 1
ATOM 1246 O O . LEU A 1 165 ? 9.432 -13.262 -16.654 1.00 90.62 165 LEU A O 1
ATOM 1250 N N . LEU A 1 166 ? 7.234 -13.532 -17.073 1.00 91.62 166 LEU A N 1
ATOM 1251 C CA . LEU A 1 166 ? 7.418 -14.722 -17.913 1.00 91.62 166 LEU A CA 1
ATOM 1252 C C . LEU A 1 166 ? 8.162 -14.379 -19.204 1.00 91.62 166 LEU A C 1
ATOM 1254 O O . LEU A 1 166 ? 9.152 -15.033 -19.521 1.00 91.62 166 LEU A O 1
ATOM 1258 N N . MET A 1 167 ? 7.778 -13.287 -19.872 1.00 91.00 167 MET A N 1
ATOM 1259 C CA . MET A 1 167 ? 8.473 -12.807 -21.072 1.00 91.00 167 MET A CA 1
ATOM 1260 C C . MET A 1 167 ? 9.951 -12.517 -20.799 1.00 91.00 167 MET A C 1
ATOM 1262 O O . MET A 1 167 ? 10.815 -12.904 -21.581 1.00 91.00 167 MET A O 1
ATOM 1266 N N . ARG A 1 168 ? 10.266 -11.897 -19.654 1.00 88.31 168 ARG A N 1
ATOM 1267 C CA . ARG A 1 168 ? 11.656 -11.647 -19.229 1.00 88.31 168 ARG A CA 1
ATOM 1268 C C . ARG A 1 168 ? 12.435 -12.925 -18.925 1.00 88.31 168 ARG A C 1
ATOM 1270 O O . ARG A 1 168 ? 13.652 -12.926 -19.061 1.00 88.31 168 ARG A O 1
ATOM 1277 N N . ALA A 1 169 ? 11.747 -13.986 -18.516 1.00 89.00 169 ALA A N 1
ATOM 1278 C CA . ALA A 1 169 ? 12.321 -15.312 -18.317 1.00 89.00 169 ALA A CA 1
ATOM 1279 C C . ALA A 1 169 ? 12.395 -16.142 -19.617 1.00 89.00 169 ALA A C 1
ATOM 1281 O O . ALA A 1 169 ? 12.813 -17.295 -19.569 1.00 89.00 169 ALA A O 1
ATOM 1282 N N . GLY A 1 170 ? 11.986 -15.588 -20.767 1.00 91.06 170 GLY A N 1
ATOM 1283 C CA . GLY A 1 170 ? 11.947 -16.301 -22.048 1.00 91.06 170 GLY A CA 1
ATOM 1284 C C . GLY A 1 170 ? 10.787 -17.294 -22.183 1.00 91.06 170 GLY A C 1
ATOM 1285 O O . GLY A 1 170 ? 10.807 -18.137 -23.074 1.00 91.06 170 GLY A O 1
ATOM 1286 N N . ILE A 1 171 ? 9.780 -17.212 -21.309 1.00 92.81 171 ILE A N 1
ATOM 1287 C CA . ILE A 1 171 ? 8.616 -18.103 -21.284 1.00 92.81 171 ILE A CA 1
ATOM 1288 C C . ILE A 1 171 ? 7.404 -17.351 -21.842 1.00 92.81 171 ILE A C 1
ATOM 1290 O O . ILE A 1 171 ? 7.033 -16.291 -21.336 1.00 92.81 171 ILE A O 1
ATOM 1294 N N . ALA A 1 172 ? 6.751 -17.910 -22.862 1.00 90.94 172 ALA A N 1
ATOM 1295 C CA . ALA A 1 172 ? 5.508 -17.351 -23.386 1.00 90.94 172 ALA A CA 1
ATOM 1296 C C . ALA A 1 172 ? 4.372 -17.499 -22.349 1.00 90.94 172 ALA A C 1
ATOM 1298 O O . ALA A 1 172 ? 4.128 -18.612 -21.871 1.00 90.94 172 ALA A O 1
ATOM 1299 N N . PRO A 1 173 ? 3.669 -16.414 -21.974 1.00 91.06 173 PRO A N 1
ATOM 1300 C CA . PRO A 1 173 ? 2.563 -16.501 -21.032 1.00 91.06 173 PRO A CA 1
ATOM 1301 C C . PRO A 1 173 ? 1.372 -17.249 -21.656 1.00 91.06 173 PRO A C 1
ATOM 1303 O O . PRO A 1 173 ? 1.058 -17.020 -22.824 1.00 91.06 173 PRO A O 1
ATOM 1306 N N . PRO A 1 174 ? 0.664 -18.098 -20.887 1.00 91.50 174 PRO A N 1
ATOM 1307 C CA . PRO A 1 174 ? -0.470 -18.869 -21.405 1.00 91.50 174 PRO A CA 1
ATOM 1308 C C . PRO A 1 174 ? -1.667 -17.979 -21.773 1.00 91.50 174 PRO A C 1
ATOM 1310 O O . PRO A 1 174 ? -2.378 -18.263 -22.731 1.00 91.50 174 PRO A O 1
ATOM 1313 N N . TRP A 1 175 ? -1.862 -16.883 -21.032 1.00 91.62 175 TRP A N 1
ATOM 1314 C CA . TRP A 1 175 ? -2.844 -15.836 -21.314 1.00 91.62 175 TRP A CA 1
ATOM 1315 C C . TRP A 1 175 ? -2.137 -14.476 -21.331 1.00 91.62 175 TRP A C 1
ATOM 1317 O O . TRP A 1 175 ? -2.017 -13.849 -20.278 1.00 91.62 175 TRP A O 1
ATOM 1327 N N . PRO A 1 176 ? -1.616 -14.019 -22.484 1.00 90.12 176 PRO A N 1
ATOM 1328 C CA . PRO A 1 176 ? -0.962 -12.721 -22.574 1.00 90.12 176 PRO A CA 1
ATOM 1329 C C . PRO A 1 176 ? -1.966 -11.596 -22.315 1.00 90.12 176 PRO A C 1
ATOM 1331 O O . PRO A 1 176 ? -3.049 -11.562 -22.900 1.00 90.12 176 PRO A O 1
ATOM 1334 N N . ILE A 1 177 ? -1.583 -10.650 -21.462 1.00 92.25 177 ILE A N 1
ATOM 1335 C CA . ILE A 1 177 ? -2.311 -9.391 -21.259 1.00 92.25 177 ILE A CA 1
ATOM 1336 C C . ILE A 1 177 ? -1.407 -8.222 -21.635 1.00 92.25 177 ILE A C 1
ATOM 1338 O O . ILE A 1 177 ? -0.182 -8.330 -21.554 1.00 92.25 177 ILE A O 1
ATOM 1342 N N . SER A 1 178 ? -1.984 -7.089 -22.027 1.00 90.12 178 SER A N 1
ATOM 1343 C CA . SER A 1 178 ? -1.186 -5.896 -22.312 1.00 90.12 178 SER A CA 1
ATOM 1344 C C . SER A 1 178 ? -0.696 -5.227 -21.027 1.00 90.12 178 SER A C 1
ATOM 1346 O O . SER A 1 178 ? -1.376 -5.231 -19.996 1.00 90.12 178 SER A O 1
ATOM 1348 N N . ASP A 1 179 ? 0.455 -4.563 -21.109 1.00 84.81 179 ASP A N 1
ATOM 1349 C CA . ASP A 1 179 ? 0.991 -3.736 -20.022 1.00 84.81 179 ASP A CA 1
ATOM 1350 C C . ASP A 1 179 ? -0.016 -2.662 -19.548 1.00 84.81 179 ASP A C 1
ATOM 1352 O O . ASP A 1 179 ? -0.098 -2.338 -18.360 1.00 84.81 179 ASP A O 1
ATOM 1356 N N . THR A 1 180 ? -0.862 -2.153 -20.453 1.00 86.06 180 THR A N 1
ATOM 1357 C CA . THR A 1 180 ? -1.926 -1.195 -20.109 1.00 86.06 180 THR A CA 1
ATOM 1358 C C . THR A 1 180 ? -3.040 -1.847 -19.283 1.00 86.06 180 THR A C 1
ATOM 1360 O O . THR A 1 180 ? -3.473 -1.266 -18.286 1.00 86.06 180 THR A O 1
ATOM 1363 N N . GLN A 1 181 ? -3.485 -3.059 -19.640 1.00 88.75 181 GLN A N 1
ATOM 1364 C CA . GLN A 1 181 ? -4.477 -3.812 -18.856 1.00 88.75 181 GLN A CA 1
ATOM 1365 C C . GLN A 1 181 ? -3.951 -4.130 -17.454 1.00 88.75 181 GLN A C 1
ATOM 1367 O O . GLN A 1 181 ? -4.658 -3.917 -16.466 1.00 88.75 181 GLN A O 1
ATOM 1372 N N . TRP A 1 182 ? -2.693 -4.574 -17.363 1.00 89.12 182 TRP A N 1
ATOM 1373 C CA . TRP A 1 182 ? -2.017 -4.768 -16.083 1.00 89.12 182 TRP A CA 1
ATOM 1374 C C . TRP A 1 182 ? -2.013 -3.474 -15.258 1.00 89.12 182 TRP A C 1
ATOM 1376 O O . TRP A 1 182 ? -2.404 -3.483 -14.092 1.00 89.12 182 TRP A O 1
ATOM 1386 N N . SER A 1 183 ? -1.640 -2.346 -15.869 1.00 86.19 183 SER A N 1
ATOM 1387 C CA . SER A 1 183 ? -1.517 -1.063 -15.174 1.00 86.19 183 SER A CA 1
ATOM 1388 C C . SER A 1 183 ? -2.848 -0.543 -14.626 1.00 86.19 183 SER A C 1
ATOM 1390 O O . SER A 1 183 ? -2.886 -0.027 -13.507 1.00 86.19 183 SER A O 1
ATOM 1392 N N . TRP A 1 184 ? -3.951 -0.707 -15.361 1.00 87.69 184 TRP A N 1
ATOM 1393 C CA . TRP A 1 184 ? -5.292 -0.379 -14.863 1.00 87.69 184 TRP A CA 1
ATOM 1394 C C . TRP A 1 184 ? -5.663 -1.203 -13.633 1.00 87.69 184 TRP A C 1
ATOM 1396 O O . TRP A 1 184 ? -6.167 -0.667 -12.643 1.00 87.69 184 TRP A O 1
ATOM 1406 N N . PHE A 1 185 ? -5.378 -2.502 -13.669 1.00 85.81 185 PHE A N 1
ATOM 1407 C CA . PHE A 1 185 ? -5.668 -3.378 -12.546 1.00 85.81 185 PHE A CA 1
ATOM 1408 C C . PHE A 1 185 ? -4.816 -3.013 -11.321 1.00 85.81 185 PHE A C 1
ATOM 1410 O O . PHE A 1 185 ? -5.341 -2.769 -10.231 1.00 85.81 185 PHE A O 1
ATOM 1417 N N . ALA A 1 186 ? -3.502 -2.918 -11.528 1.00 84.06 186 ALA A N 1
ATOM 1418 C CA . ALA A 1 186 ? -2.512 -2.713 -10.484 1.00 84.06 186 ALA A CA 1
ATOM 1419 C C . ALA A 1 186 ? -2.629 -1.341 -9.802 1.00 84.06 186 ALA A C 1
ATOM 1421 O O . ALA A 1 186 ? -2.521 -1.254 -8.576 1.00 84.06 186 ALA A O 1
ATOM 1422 N N . ASN A 1 187 ? -2.874 -0.279 -10.577 1.00 83.19 187 ASN A N 1
ATOM 1423 C CA . ASN A 1 187 ? -2.822 1.099 -10.079 1.00 83.19 187 ASN A CA 1
ATOM 1424 C C . ASN A 1 187 ? -4.195 1.708 -9.773 1.00 83.19 187 ASN A C 1
ATOM 1426 O O . ASN A 1 187 ? -4.248 2.709 -9.067 1.00 83.19 187 ASN A O 1
ATOM 1430 N N . TRP A 1 188 ? -5.299 1.130 -10.257 1.00 84.44 188 TRP A N 1
ATOM 1431 C CA . TRP A 1 188 ? -6.636 1.707 -10.062 1.00 84.44 188 TRP A CA 1
ATOM 1432 C C . TRP A 1 188 ? -7.635 0.708 -9.488 1.00 84.44 188 TRP A C 1
ATOM 1434 O O . TRP A 1 188 ? -8.232 0.971 -8.441 1.00 84.44 188 TRP A O 1
ATOM 1444 N N . LEU A 1 189 ? -7.797 -0.459 -10.120 1.00 88.38 189 LEU A N 1
ATOM 1445 C CA . LEU A 1 189 ? -8.820 -1.418 -9.698 1.00 88.38 189 LEU A CA 1
ATOM 1446 C C . LEU A 1 189 ? -8.566 -1.956 -8.287 1.00 88.38 189 LEU A C 1
ATOM 1448 O O . LEU A 1 189 ? -9.518 -2.135 -7.531 1.00 88.38 189 LEU A O 1
ATOM 1452 N N . ASN A 1 190 ? -7.302 -2.135 -7.892 1.00 87.31 190 ASN A N 1
ATOM 1453 C CA . ASN A 1 190 ? -6.940 -2.505 -6.523 1.00 87.31 190 ASN A CA 1
ATOM 1454 C C . ASN A 1 190 ? -7.579 -1.576 -5.475 1.00 87.31 190 ASN A C 1
ATOM 1456 O O . ASN A 1 190 ? -8.140 -2.044 -4.483 1.00 87.31 190 ASN A O 1
ATOM 1460 N N . TYR A 1 191 ? -7.544 -0.262 -5.704 1.00 86.69 191 TYR A N 1
ATOM 1461 C CA . TYR A 1 191 ? -8.139 0.717 -4.793 1.00 86.69 191 TYR A CA 1
ATOM 1462 C C . TYR A 1 191 ? -9.666 0.662 -4.817 1.00 86.69 191 TYR A C 1
ATOM 1464 O O . TYR A 1 191 ? -10.297 0.764 -3.764 1.00 86.69 191 TYR A O 1
ATOM 1472 N N . GLY A 1 192 ? -10.254 0.428 -5.993 1.00 88.06 192 GLY A N 1
ATOM 1473 C CA . GLY A 1 192 ? -11.688 0.187 -6.142 1.00 88.06 192 GLY A CA 1
ATOM 1474 C C . GLY A 1 192 ? -12.160 -1.046 -5.365 1.00 88.06 192 GLY A C 1
ATOM 1475 O O . GLY A 1 192 ? -13.150 -0.968 -4.643 1.00 88.06 192 GLY A O 1
ATOM 1476 N N . LEU A 1 193 ? -11.420 -2.158 -5.436 1.00 90.00 193 LEU A N 1
ATOM 1477 C CA . LEU A 1 193 ? -11.715 -3.391 -4.699 1.00 90.00 193 LEU A CA 1
ATOM 1478 C C . LEU A 1 193 ? -11.636 -3.178 -3.187 1.00 90.00 193 LEU A C 1
ATOM 1480 O O . LEU A 1 193 ? -12.558 -3.553 -2.467 1.00 90.00 193 LEU A O 1
ATOM 1484 N N . VAL A 1 194 ? -10.576 -2.524 -2.703 1.00 90.50 194 VAL A N 1
ATOM 1485 C CA . VAL A 1 194 ? -10.441 -2.178 -1.280 1.00 90.50 194 VAL A CA 1
ATOM 1486 C C . VAL A 1 194 ? -11.597 -1.280 -0.831 1.00 90.50 194 VAL A C 1
ATOM 1488 O O . VAL A 1 194 ? -12.227 -1.556 0.190 1.00 90.50 194 VAL A O 1
ATOM 1491 N N . GLY A 1 195 ? -11.926 -0.244 -1.607 1.00 90.38 195 GLY A N 1
ATOM 1492 C CA . GLY A 1 195 ? -13.059 0.639 -1.328 1.00 90.38 195 GLY A CA 1
ATOM 1493 C C . GLY A 1 195 ? -14.400 -0.102 -1.309 1.00 90.38 195 GLY A C 1
ATOM 1494 O O . GLY A 1 195 ? -15.207 0.116 -0.408 1.00 90.38 195 GLY A O 1
ATOM 1495 N N . GLY A 1 196 ? -14.613 -1.025 -2.249 1.00 92.06 196 GLY A N 1
ATOM 1496 C CA . GLY A 1 196 ? -15.817 -1.849 -2.344 1.00 92.06 196 GLY A CA 1
ATOM 1497 C C . GLY A 1 196 ? -15.977 -2.803 -1.161 1.00 92.06 196 GLY A C 1
ATOM 1498 O O . GLY A 1 196 ? -17.032 -2.819 -0.527 1.00 92.06 196 GLY A O 1
ATOM 1499 N N . VAL A 1 197 ? -14.921 -3.540 -0.799 1.00 92.56 197 VAL A N 1
ATOM 1500 C CA . VAL A 1 197 ? -14.920 -4.412 0.389 1.00 92.56 197 VAL A CA 1
ATOM 1501 C C . VAL A 1 197 ? -15.198 -3.595 1.649 1.00 92.56 197 VAL A C 1
ATOM 1503 O O . VAL A 1 197 ? -16.015 -4.000 2.474 1.00 92.56 197 VAL A O 1
ATOM 1506 N N . PHE A 1 198 ? -14.579 -2.419 1.778 1.00 91.12 198 PHE A N 1
ATOM 1507 C CA . PHE A 1 198 ? -14.817 -1.521 2.904 1.00 91.12 198 PHE A CA 1
ATOM 1508 C C . PHE A 1 198 ? -16.269 -1.026 2.958 1.00 91.12 198 PHE A C 1
ATOM 1510 O O . PHE A 1 198 ? -16.873 -1.022 4.027 1.00 91.12 198 PHE A O 1
ATOM 1517 N N . ALA A 1 199 ? -16.857 -0.6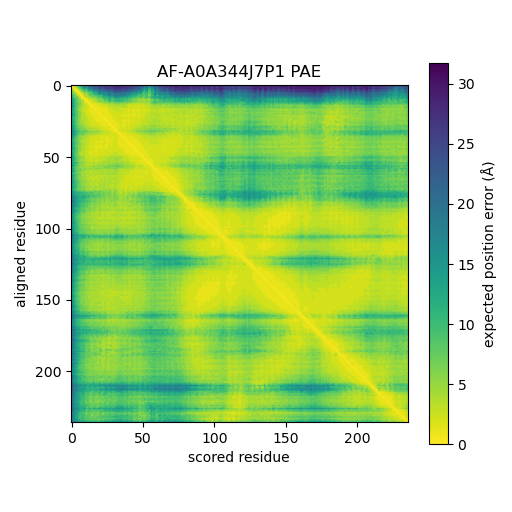38 1.824 1.00 89.50 199 ALA A N 1
ATOM 1518 C CA . ALA A 1 199 ? -18.242 -0.176 1.761 1.00 89.50 199 ALA A CA 1
ATOM 1519 C C . ALA A 1 199 ? -19.233 -1.283 2.152 1.00 89.50 199 ALA A C 1
ATOM 1521 O O . ALA A 1 199 ? -20.101 -1.065 3.001 1.00 89.50 199 ALA A O 1
ATOM 1522 N N . LEU A 1 200 ? -19.067 -2.483 1.585 1.00 91.88 200 LEU A N 1
ATOM 1523 C CA . LEU A 1 200 ? -19.895 -3.649 1.899 1.00 91.88 200 LEU A CA 1
ATOM 1524 C C . LEU A 1 200 ? -19.777 -4.034 3.375 1.00 91.88 200 LEU A C 1
ATOM 1526 O O . LEU A 1 200 ? -20.781 -4.246 4.056 1.00 91.88 200 LEU A O 1
ATOM 1530 N N . GLU A 1 201 ? -18.555 -4.065 3.897 1.00 92.88 201 GLU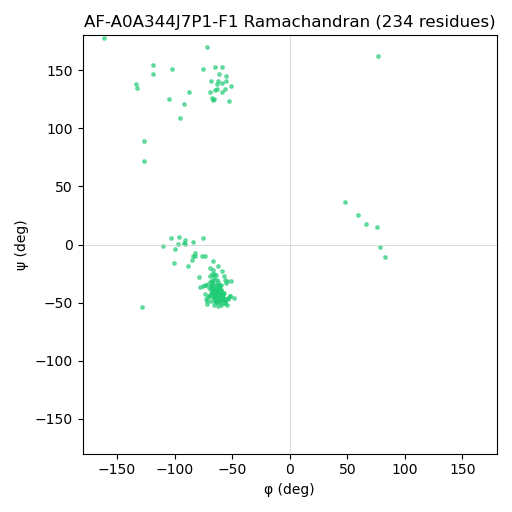 A N 1
ATOM 1531 C CA . GLU A 1 201 ? -18.314 -4.346 5.305 1.00 92.88 201 GLU A CA 1
ATOM 1532 C C . GLU A 1 201 ? -18.939 -3.285 6.210 1.00 92.88 201 GLU A C 1
ATOM 1534 O O . GLU A 1 201 ? -19.569 -3.631 7.209 1.00 92.88 201 GLU A O 1
ATOM 1539 N N . PHE A 1 202 ? -18.835 -2.003 5.857 1.00 87.81 202 PHE A N 1
ATOM 1540 C CA . PHE A 1 202 ? -19.425 -0.930 6.647 1.00 87.81 202 PHE A CA 1
ATOM 1541 C C . PHE A 1 202 ? -20.953 -1.060 6.715 1.00 87.81 202 PHE A C 1
ATOM 1543 O O . PHE A 1 202 ? -21.554 -0.824 7.768 1.00 87.81 202 PHE A O 1
ATOM 1550 N N . MET A 1 203 ? -21.596 -1.498 5.627 1.00 88.62 203 MET A N 1
ATOM 1551 C CA . MET A 1 203 ? -23.030 -1.804 5.617 1.00 88.62 203 MET A CA 1
ATOM 1552 C C . MET A 1 203 ? -23.373 -2.961 6.563 1.00 88.62 203 MET A C 1
ATOM 1554 O O . MET A 1 203 ? -24.326 -2.851 7.339 1.00 88.62 203 MET A O 1
ATOM 1558 N N . VAL A 1 204 ? -22.588 -4.043 6.545 1.00 89.38 204 VAL A N 1
ATOM 1559 C CA . VAL A 1 204 ? -22.750 -5.179 7.470 1.00 89.38 204 VAL A CA 1
ATOM 1560 C C . VAL A 1 204 ? -22.571 -4.724 8.917 1.00 89.38 204 VAL A C 1
ATOM 1562 O O . VAL A 1 204 ? -23.414 -5.018 9.765 1.00 89.38 204 VAL A O 1
ATOM 1565 N N . ARG A 1 205 ? -21.531 -3.935 9.197 1.00 89.25 205 ARG A N 1
ATOM 1566 C CA . ARG A 1 205 ? -21.235 -3.395 10.527 1.00 89.25 205 ARG A CA 1
ATOM 1567 C C . ARG A 1 205 ? -22.374 -2.538 11.061 1.00 89.25 205 ARG A C 1
ATOM 1569 O O . ARG A 1 205 ? -22.764 -2.703 12.213 1.00 89.25 205 ARG A O 1
ATOM 1576 N N . LYS A 1 206 ? -22.927 -1.653 10.227 1.00 87.69 206 LYS A N 1
ATOM 1577 C CA . LYS A 1 206 ? -24.050 -0.781 10.597 1.00 87.69 206 LYS A CA 1
ATOM 1578 C C . LYS A 1 206 ? -25.306 -1.584 10.945 1.00 87.69 206 LYS A C 1
ATOM 1580 O O . LYS A 1 206 ? -26.029 -1.197 11.857 1.00 87.69 206 LYS A O 1
ATOM 1585 N N . ARG A 1 207 ? -25.557 -2.694 10.239 1.00 87.50 207 ARG A N 1
ATOM 1586 C CA . ARG A 1 207 ? -26.684 -3.601 10.519 1.00 87.50 207 ARG A CA 1
ATOM 1587 C C . ARG A 1 207 ? -26.460 -4.436 11.781 1.00 87.50 207 ARG A C 1
ATOM 1589 O O . ARG A 1 207 ? -27.387 -4.598 12.562 1.00 87.50 207 ARG A O 1
ATOM 1596 N N . ARG A 1 208 ? -25.246 -4.963 11.981 1.00 88.81 208 ARG A N 1
ATOM 1597 C CA . ARG A 1 208 ? -24.903 -5.843 13.112 1.00 88.81 208 ARG A CA 1
ATOM 1598 C C . ARG A 1 208 ? -24.786 -5.089 14.439 1.00 88.81 208 ARG A C 1
ATOM 1600 O O . ARG A 1 208 ? -25.150 -5.633 15.472 1.00 88.81 208 ARG A O 1
ATOM 1607 N N . PHE A 1 209 ? -24.293 -3.849 14.409 1.00 87.94 209 PHE A N 1
ATOM 1608 C CA . PHE A 1 209 ? -24.065 -3.016 15.593 1.00 87.94 209 PHE A CA 1
ATOM 1609 C C . PHE A 1 209 ? -24.759 -1.649 15.447 1.00 87.94 209 PHE A C 1
ATOM 1611 O O . PHE A 1 209 ? -24.089 -0.630 15.224 1.00 87.94 209 PHE A O 1
ATOM 1618 N N . PRO A 1 210 ? -26.102 -1.606 15.535 1.00 84.75 210 PRO A N 1
ATOM 1619 C CA . PRO A 1 210 ? -26.857 -0.366 15.384 1.00 84.75 210 PRO A CA 1
ATOM 1620 C C . PRO A 1 210 ? -26.484 0.659 16.470 1.00 84.75 210 PRO A C 1
ATOM 1622 O O . PRO A 1 210 ? -26.140 0.309 17.595 1.00 84.75 210 PRO A O 1
ATOM 1625 N N . GLY A 1 211 ? -26.519 1.950 16.120 1.00 80.81 211 GLY A N 1
ATOM 1626 C CA . GLY A 1 211 ? -26.281 3.066 17.052 1.00 80.81 211 GLY A CA 1
ATOM 1627 C C . GLY A 1 211 ? -24.812 3.422 17.326 1.00 80.81 211 GLY A C 1
ATOM 1628 O O . GLY A 1 211 ? -24.538 4.490 17.867 1.00 80.81 211 GLY A O 1
ATOM 1629 N N . ARG A 1 212 ? -23.848 2.594 16.906 1.00 82.12 212 ARG A N 1
ATOM 1630 C CA . ARG A 1 212 ? -22.418 2.808 17.209 1.00 82.12 212 ARG A CA 1
ATOM 1631 C C . ARG A 1 212 ? -21.728 3.868 16.351 1.00 82.12 212 ARG A C 1
ATOM 1633 O O . ARG A 1 212 ? -20.883 4.617 16.842 1.00 82.12 212 ARG A O 1
ATOM 1640 N N . TYR A 1 213 ? -22.111 3.944 15.077 1.00 78.56 213 TYR A N 1
ATOM 1641 C CA . TYR A 1 213 ? -21.601 4.912 14.104 1.00 78.56 213 TYR A CA 1
ATOM 1642 C C . TYR A 1 213 ? -22.769 5.537 13.344 1.00 78.56 213 TYR A C 1
ATOM 1644 O O . TYR A 1 213 ? -23.663 4.820 12.890 1.00 78.56 213 TYR A O 1
ATOM 1652 N N . LYS A 1 214 ? -22.760 6.865 13.167 1.00 77.44 214 LYS A N 1
ATOM 1653 C CA . LYS A 1 214 ? -23.843 7.562 12.449 1.00 77.44 214 LYS A CA 1
ATOM 1654 C C . LYS A 1 214 ? -23.779 7.291 10.942 1.00 77.44 214 LYS A C 1
ATOM 1656 O O . LYS A 1 214 ? -24.781 6.962 10.308 1.00 77.44 214 LYS A O 1
ATOM 1661 N N . ASN A 1 215 ? -22.585 7.413 10.366 1.00 83.31 215 ASN A N 1
ATOM 1662 C CA . ASN A 1 215 ? -22.290 7.173 8.953 1.00 83.31 215 ASN A CA 1
ATOM 1663 C C . ASN A 1 215 ? -20.777 6.952 8.751 1.00 83.31 215 ASN A C 1
ATOM 1665 O O . ASN A 1 215 ? -20.002 7.011 9.707 1.00 83.31 215 ASN A O 1
ATOM 1669 N N . ALA A 1 216 ? -20.354 6.673 7.515 1.00 83.00 216 ALA A N 1
ATOM 1670 C CA . ALA A 1 216 ? -18.942 6.441 7.204 1.00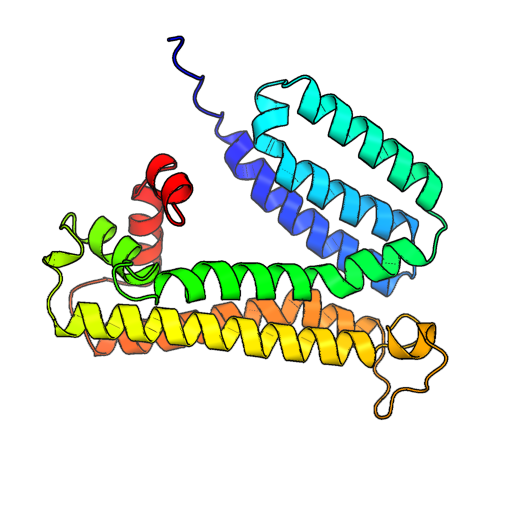 83.00 216 ALA A CA 1
ATOM 1671 C C . ALA A 1 216 ? -18.075 7.677 7.502 1.00 83.00 216 ALA A C 1
ATOM 1673 O O . ALA A 1 216 ? -16.974 7.539 8.024 1.00 83.00 216 ALA A O 1
ATOM 1674 N N . ALA A 1 217 ? -18.586 8.887 7.250 1.00 86.25 217 ALA A N 1
ATOM 1675 C CA . ALA A 1 217 ? -17.868 10.127 7.542 1.00 86.25 217 ALA A CA 1
ATOM 1676 C C . ALA A 1 217 ? -17.619 10.317 9.050 1.00 86.25 217 ALA A C 1
ATOM 1678 O O . ALA A 1 217 ? -16.528 10.719 9.443 1.00 86.25 217 ALA A O 1
ATOM 1679 N N . ASP A 1 218 ? -18.593 9.976 9.897 1.00 87.25 218 ASP A N 1
ATOM 1680 C CA . ASP A 1 218 ? -18.443 9.943 11.357 1.00 87.25 218 ASP A CA 1
ATOM 1681 C C . ASP A 1 218 ? -17.357 8.940 11.769 1.00 87.25 218 ASP A C 1
ATOM 1683 O O . ASP A 1 218 ? -16.469 9.280 12.546 1.00 87.25 218 ASP A O 1
ATOM 1687 N N . PHE A 1 219 ? -17.349 7.740 11.180 1.00 86.56 219 PHE A N 1
ATOM 1688 C CA . PHE A 1 219 ? -16.295 6.753 11.429 1.00 86.56 219 PHE A CA 1
ATOM 1689 C C . PHE A 1 219 ? -14.902 7.279 11.048 1.00 86.56 219 PHE A C 1
ATOM 1691 O O . PHE A 1 219 ? -13.986 7.235 11.868 1.00 86.56 219 PHE A O 1
ATOM 1698 N N . PHE A 1 220 ? -14.736 7.828 9.841 1.00 86.19 220 PHE A N 1
ATOM 1699 C CA . PHE A 1 220 ? -13.453 8.380 9.399 1.00 86.19 220 PHE A CA 1
ATOM 1700 C C . PHE A 1 220 ? -13.007 9.572 10.246 1.00 86.19 220 PHE A C 1
ATOM 1702 O O . PHE A 1 220 ? -11.827 9.665 10.578 1.00 86.19 220 PHE A O 1
ATOM 1709 N N . ARG A 1 221 ? -13.937 10.442 10.659 1.00 87.75 221 ARG A N 1
ATOM 1710 C CA . ARG A 1 221 ? -13.643 11.565 11.556 1.00 87.75 221 ARG A CA 1
ATOM 1711 C C . ARG A 1 221 ? -13.118 11.078 12.906 1.00 87.75 221 ARG A C 1
ATOM 1713 O O . ARG A 1 221 ? -12.112 11.597 13.379 1.00 87.75 221 ARG A O 1
ATOM 1720 N N . ARG A 1 222 ? -13.748 10.058 13.498 1.00 88.69 222 ARG A N 1
ATOM 1721 C CA . ARG A 1 222 ? -13.292 9.475 14.772 1.00 88.69 222 ARG A CA 1
ATOM 1722 C C . ARG A 1 222 ? -11.947 8.758 14.640 1.00 88.69 222 ARG A C 1
ATOM 1724 O O . ARG A 1 222 ? -11.095 8.875 15.514 1.00 88.69 222 ARG A O 1
ATOM 1731 N N . CYS A 1 223 ? -11.716 8.061 13.530 1.00 87.56 223 CYS A N 1
ATOM 1732 C CA . CYS A 1 223 ? -10.407 7.479 13.229 1.00 87.56 223 CYS A CA 1
ATOM 1733 C C . CYS A 1 223 ? -9.326 8.566 13.100 1.00 87.56 223 CYS A C 1
ATOM 1735 O O . CYS A 1 223 ? -8.241 8.432 13.664 1.00 87.56 223 CYS A O 1
ATOM 1737 N N . ALA A 1 224 ? -9.624 9.671 12.409 1.00 85.56 224 ALA A N 1
ATOM 1738 C CA . ALA A 1 224 ? -8.706 10.799 12.280 1.00 85.56 224 ALA A CA 1
ATOM 1739 C C . ALA A 1 224 ? -8.391 11.454 13.639 1.00 85.56 224 ALA A C 1
ATOM 1741 O O . ALA A 1 224 ? -7.258 11.883 13.855 1.00 85.56 224 ALA A O 1
ATOM 1742 N N . SER A 1 225 ? -9.341 11.458 14.584 1.00 87.88 225 SER A N 1
ATOM 1743 C CA . SER A 1 225 ? -9.123 12.004 15.931 1.00 87.88 225 SER A CA 1
ATOM 1744 C C . SER A 1 225 ? -8.243 11.146 16.849 1.00 87.88 225 SER A C 1
ATOM 1746 O O . SER A 1 225 ? -7.823 11.644 17.886 1.00 87.88 225 SER A O 1
ATOM 1748 N N . LEU A 1 226 ? -7.901 9.899 16.486 1.00 87.00 226 LEU A N 1
ATOM 1749 C CA . LEU A 1 226 ? -7.000 9.048 17.293 1.00 87.00 226 LEU A CA 1
ATOM 1750 C C . LEU A 1 226 ? -5.552 9.581 17.363 1.00 87.00 226 LEU A C 1
ATOM 1752 O O . LEU A 1 226 ? -4.767 9.158 18.210 1.00 87.00 226 LEU A O 1
ATOM 1756 N N . GLY A 1 227 ? -5.199 10.527 16.488 1.00 81.38 227 GLY A N 1
ATOM 1757 C CA . GLY A 1 227 ? -3.933 11.255 16.519 1.00 81.38 227 GLY A CA 1
ATOM 1758 C C . GLY A 1 227 ? -2.709 10.471 16.001 1.00 81.38 227 GLY A C 1
ATOM 1759 O O . GLY A 1 227 ? -2.724 9.242 15.900 1.00 81.38 227 GLY A O 1
ATOM 1760 N N . PRO A 1 228 ? -1.598 11.156 15.657 1.00 78.62 228 PRO A N 1
ATOM 1761 C CA . PRO A 1 228 ? -0.441 10.538 14.992 1.00 78.62 228 PRO A CA 1
ATOM 1762 C C . PRO A 1 228 ? 0.334 9.516 15.837 1.00 78.62 228 PRO A C 1
ATOM 1764 O O . PRO A 1 228 ? 1.082 8.707 15.285 1.00 78.62 228 PRO A O 1
ATOM 1767 N N . ALA A 1 229 ? 0.222 9.579 17.167 1.00 81.12 229 ALA A N 1
ATOM 1768 C CA . ALA A 1 229 ? 0.877 8.635 18.071 1.00 81.12 229 ALA A CA 1
ATOM 1769 C C . ALA A 1 229 ? 0.257 7.235 17.948 1.00 81.12 229 ALA A C 1
ATOM 1771 O O . ALA A 1 229 ? 0.980 6.273 17.696 1.00 81.12 229 ALA A O 1
ATOM 1772 N N . PHE A 1 230 ? -1.077 7.145 17.992 1.00 88.44 230 PHE A N 1
ATOM 1773 C CA . PHE A 1 230 ? -1.802 5.888 17.818 1.00 88.44 230 PHE A CA 1
ATOM 1774 C C . PHE A 1 230 ? -1.447 5.202 16.493 1.00 88.44 230 PHE A C 1
ATOM 1776 O O . PHE A 1 230 ? -1.056 4.038 16.478 1.00 88.44 230 PHE A O 1
ATOM 1783 N N . TRP A 1 231 ? -1.504 5.936 15.377 1.00 85.12 231 TRP A N 1
ATOM 1784 C CA . TRP A 1 231 ? -1.224 5.383 14.046 1.00 85.12 231 TRP A CA 1
ATOM 1785 C C . TRP A 1 231 ? 0.211 4.874 13.882 1.00 85.12 231 TRP A C 1
ATOM 1787 O O . TRP A 1 231 ? 0.450 3.916 13.150 1.00 85.12 231 TRP A O 1
ATOM 1797 N N . ARG A 1 232 ? 1.170 5.488 14.581 1.00 82.69 232 ARG A N 1
ATOM 1798 C CA . ARG A 1 232 ? 2.573 5.052 14.593 1.00 82.69 232 ARG A CA 1
ATOM 1799 C C . ARG A 1 232 ? 2.761 3.738 15.344 1.00 82.69 232 ARG A C 1
ATOM 1801 O O . ARG A 1 232 ? 3.629 2.946 14.985 1.00 82.69 232 ARG A O 1
ATOM 1808 N N . ASP A 1 233 ? 1.954 3.528 16.376 1.00 86.12 233 ASP A N 1
ATOM 1809 C CA . ASP A 1 233 ? 2.058 2.384 17.274 1.00 86.12 233 ASP A CA 1
ATOM 1810 C C . ASP A 1 233 ? 1.051 1.277 16.934 1.00 86.12 233 ASP A C 1
ATOM 1812 O O . ASP A 1 233 ? 1.131 0.197 17.508 1.00 86.12 233 ASP A O 1
ATOM 1816 N N . LEU A 1 234 ? 0.170 1.486 15.947 1.00 88.81 234 LEU A N 1
ATOM 1817 C CA . LEU A 1 234 ? -0.876 0.549 15.510 1.00 88.81 234 LEU A CA 1
ATOM 1818 C C . LEU A 1 234 ? -0.366 -0.868 15.213 1.00 88.81 234 LEU A C 1
ATOM 1820 O O . LEU A 1 234 ? -1.095 -1.846 15.368 1.00 88.81 234 LEU A O 1
ATOM 1824 N N . PHE A 1 235 ? 0.877 -0.965 14.753 1.00 84.81 235 PHE A N 1
ATOM 1825 C CA . PHE A 1 235 ? 1.534 -2.212 14.388 1.00 84.81 235 PHE A CA 1
ATOM 1826 C C . PHE A 1 235 ? 2.657 -2.601 15.365 1.00 84.81 235 PHE A C 1
ATOM 1828 O O . PHE A 1 235 ? 3.261 -3.654 15.182 1.00 84.81 235 PHE A O 1
ATOM 1835 N N . LYS A 1 236 ? 2.949 -1.808 16.394 1.00 79.88 236 LYS A N 1
ATOM 1836 C CA . LYS A 1 236 ? 3.827 -2.262 17.480 1.00 79.88 236 LYS A CA 1
ATOM 1837 C C . LYS A 1 236 ? 3.069 -3.235 18.359 1.00 79.88 236 LYS A C 1
ATOM 1839 O O . LYS A 1 236 ? 3.594 -4.342 18.569 1.00 79.88 236 LYS A O 1
#

Organism: NCBI:txid2698682

pLDDT: mean 88.3, std 7.92, range [39.41, 97.62]

Radius of gyration: 20.5 Å; Cα contacts (8 Å, |Δi|>4): 226; chains: 1; bounding box: 49×40×51 Å

Sequence (236 aa):
MKARPEPPGWLAAARPLLAFGYLCCSHAATHFGSTRIAAFAVFLIVLLLLTQPLWQRRAWALSITAIAGLALWMLKDSAQIGIALLLMPVIFLLLMAFLFGRTLRRGQVPVISRIVSALEGAPAAQLAPELARYTRGLTALWTAVFIVMAALNLGLAMMATPAGLLMRAGIAPPWPISDTQWSWFANWLNYGLVGGVFALEFMVRKRRFPGRYKNAADFFRRCASLGPAFWRDLFK